Protein AF-A0A7J8JX39-F1 (afdb_monomer)

Sequence (179 aa):
MKLLGIHEQAAVGFLTLMEALRYCKVGSYLKSPKYPIWIVGSETHLTVFFAKDMALVAPEAPSEQARRVFQTYDPEDNGFIPDSLLEDVMKALDLVSDPEYINLMKNKLDPEGLGIILLGPFLQEFFPDQVMYVEGTAVVMGFEDPMLQTDDTPIKRCLQTKWPFIELLWTTDRSPSLN

Foldseek 3Di:
DDDDADDAQAQEAEAEVCVVVVVDDGAPSRQQHQFQWYFYYYPPDTDIDGDPDRVSRDDDDLLSVLVVLVVVQVVPPPQKHFLVCQLVSCVVSVHDRDPVVSVVVCCVQCVVPPRMGGSVSVCCVPPVPDQDDWDKDKDQDPPDDPPDPPDDAPVVVVVCVPRVRIDIGIPDPDDHDPD

InterPro domains:
  IPR011992 EF-hand domain pair [SSF47473] (54-126)
  IPR025257 Deubiquitinating enzyme MINDY-3/4, conserved domain [PF13898] (3-59)
  IPR025257 Deubiquitinating enzyme MINDY-3/4, conserved domain [SM01174] (1-110)
  IPR039785 Deubiquitinating enzyme MINDY-3/4 [PTHR12473] (1-178)

Radius of gyration: 20.26 Å; Cα contacts (8 Å, |Δi|>4): 230; chains: 1; bounding box: 55×32×50 Å

Secondary structure (DSSP, 8-state):
-PPP--SS--SSEEEEHHHHTTS----HHHHS-SSSEEEEE-SS-EEEEE-S-GGGSPPPPHHHHHHHHHHHH-TT-SSEEEGGGHHHHHHHTT----HHHHHHHHHHH-TT--SEEEHHHHHHHH-TTS-----EEEEE--SS--S------HHHHHHHTT-TTEEEEESSSSPPPP-

Structure (mmCIF, N/CA/C/O backbone):
data_AF-A0A7J8JX39-F1
#
_entry.id   AF-A0A7J8JX39-F1
#
loop_
_atom_site.group_PDB
_atom_site.id
_atom_site.type_symbol
_atom_site.label_atom_id
_atom_site.label_alt_id
_atom_site.label_comp_id
_atom_site.label_asym_id
_atom_site.label_entity_id
_atom_site.label_seq_id
_atom_site.pdbx_PDB_ins_code
_atom_site.Cartn_x
_atom_site.Cartn_y
_atom_site.Cartn_z
_atom_site.occupancy
_atom_site.B_iso_or_equiv
_atom_site.auth_seq_id
_atom_site.auth_comp_id
_atom_site.auth_asym_id
_atom_site.auth_atom_id
_atom_site.pdbx_PDB_model_num
ATOM 1 N N . MET A 1 1 ? -18.509 11.269 -12.913 1.00 44.09 1 MET A N 1
ATOM 2 C CA . MET A 1 1 ? -17.968 9.932 -13.240 1.00 44.09 1 MET A CA 1
ATOM 3 C C . MET A 1 1 ? -16.831 9.669 -12.263 1.00 44.09 1 MET A C 1
ATOM 5 O O . MET A 1 1 ? -15.874 10.428 -12.289 1.00 44.09 1 MET A O 1
ATOM 9 N N . LYS A 1 2 ? -16.976 8.717 -11.330 1.00 58.97 2 LYS A N 1
ATOM 10 C CA . LYS A 1 2 ? -15.875 8.309 -10.440 1.00 58.97 2 LYS A CA 1
ATOM 11 C C . LYS A 1 2 ? -15.129 7.179 -11.142 1.00 58.97 2 LYS A C 1
ATOM 13 O O . LYS A 1 2 ? -15.745 6.168 -11.464 1.00 58.97 2 LYS A O 1
ATOM 18 N N . LEU A 1 3 ? -13.852 7.385 -11.444 1.00 66.38 3 LEU A N 1
ATOM 19 C CA . LEU A 1 3 ? -12.991 6.316 -11.939 1.00 66.38 3 LEU A CA 1
ATOM 20 C C . LEU A 1 3 ? -12.666 5.419 -10.746 1.00 66.38 3 LEU A C 1
ATOM 22 O O . LEU A 1 3 ? -12.090 5.884 -9.766 1.00 66.38 3 LEU A O 1
ATOM 26 N N . LEU A 1 4 ? -13.104 4.165 -10.804 1.00 69.88 4 LEU A N 1
ATOM 27 C CA . LEU A 1 4 ? -12.760 3.158 -9.809 1.00 69.88 4 LEU A CA 1
ATOM 28 C C . LEU A 1 4 ? -11.540 2.384 -10.311 1.00 69.88 4 LEU A C 1
ATOM 30 O O . LEU A 1 4 ? -11.392 2.157 -11.513 1.00 69.88 4 LEU A O 1
ATOM 34 N N . GLY A 1 5 ? -10.651 2.021 -9.387 1.00 77.38 5 GLY A N 1
ATOM 35 C CA . GLY A 1 5 ? -9.521 1.148 -9.687 1.00 77.38 5 GLY A CA 1
ATOM 36 C C . GLY A 1 5 ? -9.970 -0.270 -10.053 1.00 77.38 5 GLY A C 1
ATOM 37 O O . GLY A 1 5 ? -11.153 -0.600 -10.042 1.00 77.38 5 GLY A O 1
ATOM 38 N N . ILE A 1 6 ? -9.001 -1.129 -10.355 1.00 86.19 6 ILE A N 1
ATOM 39 C CA . ILE A 1 6 ? -9.256 -2.547 -10.621 1.00 86.19 6 ILE A CA 1
ATOM 40 C C . ILE A 1 6 ? -9.751 -3.237 -9.337 1.00 86.19 6 ILE A C 1
ATOM 42 O O . ILE A 1 6 ? -9.262 -2.940 -8.249 1.00 86.19 6 ILE A O 1
ATOM 46 N N . HIS A 1 7 ? -10.719 -4.151 -9.466 1.00 86.25 7 HIS A N 1
ATOM 47 C CA . HIS A 1 7 ? -11.383 -4.814 -8.332 1.00 86.25 7 HIS A CA 1
ATOM 48 C C . HIS A 1 7 ? -10.841 -6.212 -8.002 1.00 86.25 7 HIS A C 1
ATOM 50 O O . HIS A 1 7 ? -11.178 -6.756 -6.955 1.00 86.25 7 HIS A O 1
ATOM 56 N N . GLU A 1 8 ? -10.018 -6.790 -8.875 1.00 88.69 8 GLU A N 1
ATOM 57 C CA . GLU A 1 8 ? -9.428 -8.115 -8.700 1.00 88.69 8 GLU A CA 1
ATOM 58 C C . GLU A 1 8 ? -8.003 -8.174 -9.256 1.00 88.69 8 GLU A C 1
ATOM 60 O O . GLU A 1 8 ? -7.625 -7.384 -10.121 1.00 88.69 8 GLU A O 1
ATOM 65 N N . GLN A 1 9 ? -7.215 -9.142 -8.793 1.00 90.88 9 GLN A N 1
ATOM 66 C CA . GLN A 1 9 ? -5.852 -9.349 -9.272 1.00 90.88 9 GLN A CA 1
ATOM 67 C C . GLN A 1 9 ? -5.831 -9.606 -10.789 1.00 90.88 9 GLN A C 1
ATOM 69 O O . GLN A 1 9 ? -6.401 -10.591 -11.279 1.00 90.88 9 GLN A O 1
ATOM 74 N N . ALA A 1 10 ? -5.164 -8.724 -11.536 1.00 92.50 10 ALA A N 1
ATOM 75 C CA . ALA A 1 10 ? -5.124 -8.791 -12.991 1.00 92.50 10 ALA A CA 1
ATOM 76 C C . ALA A 1 10 ? -4.258 -9.965 -13.471 1.00 92.50 10 ALA A C 1
ATOM 78 O O . ALA A 1 10 ? -3.311 -10.367 -12.801 1.00 92.50 10 ALA A O 1
ATOM 79 N N . ALA A 1 11 ? -4.542 -10.519 -14.653 1.00 94.12 11 ALA A N 1
ATOM 80 C CA . ALA A 1 11 ? -3.694 -11.566 -15.235 1.00 94.12 11 ALA A CA 1
ATOM 81 C C . ALA A 1 11 ? -2.312 -11.031 -15.652 1.00 94.12 11 ALA A C 1
ATOM 83 O O . ALA A 1 11 ? -1.306 -11.712 -15.474 1.00 94.12 11 ALA A O 1
ATOM 84 N N . VAL A 1 12 ? -2.284 -9.807 -16.183 1.00 95.19 12 VAL A N 1
ATOM 85 C CA . VAL A 1 12 ? -1.081 -9.074 -16.588 1.00 95.19 12 VAL A CA 1
ATOM 86 C C . VAL A 1 12 ? -1.036 -7.777 -15.794 1.00 95.19 12 VAL A C 1
ATOM 88 O O . VAL A 1 12 ? -2.050 -7.089 -15.669 1.00 95.19 12 VAL A O 1
ATOM 91 N N . GLY A 1 13 ? 0.132 -7.468 -15.244 1.00 95.00 13 GLY A N 1
ATOM 92 C CA . GLY A 1 13 ? 0.345 -6.290 -14.422 1.00 95.00 13 GLY A CA 1
ATOM 93 C C . GLY A 1 13 ? 0.610 -5.038 -15.244 1.00 95.00 13 GLY A C 1
ATOM 94 O O . GLY A 1 13 ? 0.851 -5.089 -16.453 1.00 95.00 13 GLY A O 1
ATOM 95 N N . PHE A 1 14 ? 0.615 -3.901 -14.565 1.00 95.44 14 PHE A N 1
ATOM 96 C CA . PHE A 1 14 ? 0.995 -2.624 -15.148 1.00 95.44 14 PHE A CA 1
ATOM 97 C C . PHE A 1 14 ? 1.894 -1.876 -14.176 1.00 95.44 14 PHE A C 1
ATOM 99 O O . PHE A 1 14 ? 1.573 -1.779 -12.998 1.00 95.44 14 PHE A O 1
ATOM 106 N N . LEU A 1 15 ? 3.009 -1.352 -14.670 1.00 94.25 15 LEU A N 1
ATOM 107 C CA . LEU A 1 15 ? 3.917 -0.475 -13.938 1.00 94.25 15 LEU A CA 1
ATOM 108 C C . LEU A 1 15 ? 4.155 0.757 -14.803 1.00 94.25 15 LEU A C 1
ATOM 110 O O . LEU A 1 15 ? 4.217 0.648 -16.026 1.00 94.25 15 LEU A O 1
ATOM 114 N N . THR A 1 16 ? 4.291 1.937 -14.209 1.00 94.50 16 THR A N 1
ATOM 115 C CA . THR A 1 16 ? 4.497 3.157 -14.997 1.00 94.50 16 THR A CA 1
ATOM 116 C C . THR A 1 16 ? 5.434 4.130 -14.311 1.00 94.50 16 THR A C 1
A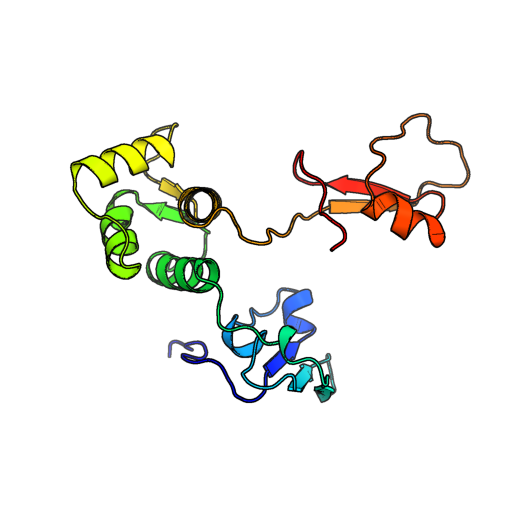TOM 118 O O . THR A 1 16 ? 5.369 4.331 -13.099 1.00 94.50 16 THR A O 1
ATOM 121 N N . LEU A 1 17 ? 6.268 4.793 -15.112 1.00 92.25 17 LEU A N 1
ATOM 122 C CA . LEU A 1 17 ? 7.084 5.916 -14.660 1.00 92.25 17 LEU A CA 1
ATOM 123 C C . LEU A 1 17 ? 6.221 7.035 -14.054 1.00 92.25 17 LEU A C 1
ATOM 125 O O . LEU A 1 17 ? 6.651 7.700 -13.119 1.00 92.25 17 LEU A O 1
ATOM 129 N N . MET A 1 18 ? 4.985 7.209 -14.530 1.00 92.12 18 MET A N 1
ATOM 130 C CA . MET A 1 18 ? 4.065 8.228 -14.013 1.00 92.12 18 MET A CA 1
ATOM 131 C C . MET A 1 18 ? 3.727 8.022 -12.535 1.00 92.12 18 MET A C 1
ATOM 133 O O . MET A 1 18 ? 3.455 8.991 -11.834 1.00 92.12 18 MET A O 1
ATOM 137 N N . GLU A 1 19 ? 3.759 6.783 -12.043 1.00 92.56 19 GLU A N 1
ATOM 138 C CA . GLU A 1 19 ? 3.595 6.512 -10.616 1.00 92.56 19 GLU A CA 1
ATOM 139 C C . GLU A 1 19 ? 4.827 6.929 -9.816 1.00 92.56 19 GLU A C 1
ATOM 141 O O . GLU A 1 19 ? 4.693 7.588 -8.787 1.00 92.56 19 GLU A O 1
ATOM 146 N N . ALA A 1 20 ? 6.027 6.623 -10.312 1.00 86.06 20 ALA A N 1
ATOM 147 C CA . ALA A 1 20 ? 7.269 7.064 -9.678 1.00 86.06 20 ALA A CA 1
ATOM 148 C C . ALA A 1 20 ? 7.382 8.600 -9.640 1.00 86.06 20 ALA A C 1
ATOM 150 O O . ALA A 1 20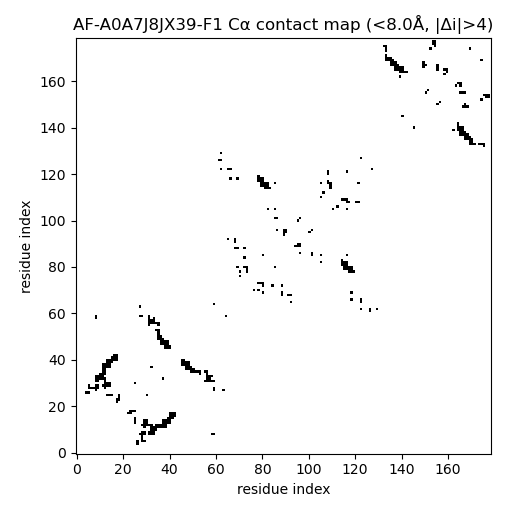 ? 7.899 9.166 -8.681 1.00 86.06 20 ALA A O 1
ATOM 151 N N . LEU A 1 21 ? 6.835 9.275 -10.654 1.00 88.81 21 LEU A N 1
ATOM 152 C CA . LEU A 1 21 ? 6.720 10.734 -10.725 1.00 88.81 21 LEU A CA 1
ATOM 153 C C . LEU A 1 21 ? 5.518 11.297 -9.943 1.00 88.81 21 LEU A C 1
ATOM 155 O O . LEU A 1 21 ? 5.281 12.502 -9.978 1.00 88.81 21 LEU A O 1
ATOM 159 N N . ARG A 1 22 ? 4.761 10.448 -9.234 1.00 87.19 22 ARG A N 1
ATOM 160 C CA . ARG A 1 22 ? 3.593 10.817 -8.415 1.00 87.19 22 ARG A CA 1
ATOM 161 C C . ARG A 1 22 ? 2.438 11.465 -9.202 1.00 87.19 22 ARG A C 1
ATOM 163 O O . ARG A 1 22 ? 1.580 12.113 -8.612 1.00 87.19 22 ARG A O 1
ATOM 170 N N . TYR A 1 23 ? 2.367 11.255 -10.520 1.00 88.81 23 TYR A N 1
ATOM 171 C CA . TYR A 1 23 ? 1.247 11.704 -11.364 1.00 88.81 23 TYR A CA 1
ATOM 172 C C . TYR A 1 23 ? 0.026 10.782 -11.292 1.00 88.81 23 TYR A C 1
ATOM 174 O O . TYR A 1 23 ? -1.091 11.208 -11.582 1.00 88.81 23 TYR A O 1
ATOM 182 N N . CYS A 1 24 ? 0.221 9.510 -10.943 1.00 87.81 24 CYS A N 1
ATOM 183 C CA . CYS A 1 24 ? -0.865 8.556 -10.739 1.00 87.81 24 CYS A CA 1
ATOM 184 C C . CYS A 1 24 ? -0.480 7.509 -9.691 1.00 87.81 24 CYS A C 1
ATOM 186 O O . CYS A 1 24 ? 0.688 7.378 -9.339 1.00 87.81 24 CYS A O 1
ATOM 188 N N . LYS A 1 25 ? -1.46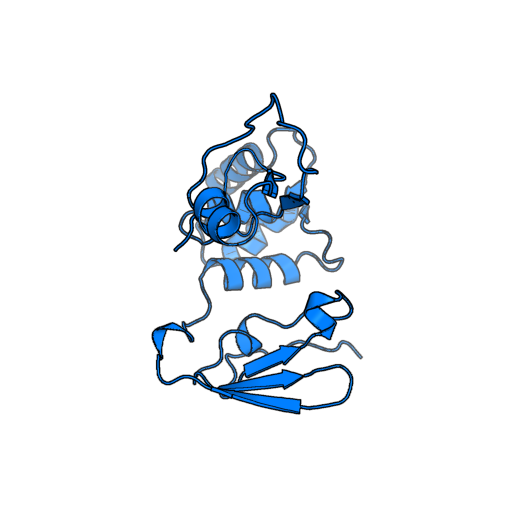1 6.744 -9.213 1.00 87.88 25 LYS A N 1
ATOM 189 C CA . LYS A 1 25 ? -1.253 5.616 -8.301 1.00 87.88 25 LYS A CA 1
ATOM 190 C C . LYS A 1 25 ? -1.671 4.333 -9.001 1.00 87.88 25 LYS A C 1
ATOM 192 O O . LYS A 1 25 ? -2.796 4.233 -9.491 1.00 87.88 25 LYS A O 1
ATOM 197 N N . VAL A 1 26 ? -0.783 3.349 -9.031 1.00 90.00 26 VAL A N 1
ATOM 198 C CA . VAL A 1 26 ? -1.083 2.006 -9.519 1.00 90.00 26 VAL A CA 1
ATOM 199 C C . VAL A 1 26 ? -1.433 1.130 -8.318 1.00 90.00 26 VAL A C 1
ATOM 201 O O . VAL A 1 26 ? -0.695 1.043 -7.336 1.00 90.00 26 VAL A O 1
ATOM 204 N N . GLY A 1 27 ? -2.596 0.484 -8.383 1.00 88.75 27 GLY A N 1
ATOM 205 C CA . GLY A 1 27 ? -3.073 -0.394 -7.315 1.00 88.75 27 GLY A CA 1
ATOM 206 C C . GLY A 1 27 ? -2.273 -1.696 -7.194 1.00 88.75 27 GLY A C 1
ATOM 207 O O . GLY A 1 27 ? -1.680 -2.172 -8.165 1.00 88.75 27 GLY A O 1
ATOM 208 N N . SER A 1 28 ? -2.328 -2.309 -6.009 1.00 88.00 28 SER A N 1
ATOM 209 C CA . SER A 1 28 ? -1.737 -3.620 -5.685 1.00 88.00 28 SER A CA 1
ATOM 210 C C . SER A 1 28 ? -2.088 -4.697 -6.720 1.00 88.00 28 SER A C 1
ATOM 212 O O . SER A 1 28 ? -1.205 -5.414 -7.179 1.00 88.00 28 SER A O 1
ATOM 214 N N . TYR A 1 29 ? -3.342 -4.747 -7.180 1.00 90.44 29 TYR A N 1
ATOM 215 C CA . TYR A 1 29 ? -3.817 -5.712 -8.183 1.00 90.44 29 TYR A CA 1
ATOM 216 C C . TYR A 1 29 ? -3.185 -5.599 -9.574 1.00 90.44 29 TYR A C 1
ATOM 218 O O . TYR A 1 29 ? -3.267 -6.550 -10.351 1.00 90.44 29 TYR A O 1
ATOM 226 N N . LEU A 1 30 ? -2.570 -4.459 -9.896 1.00 92.00 30 LEU A N 1
ATOM 227 C CA . LEU A 1 30 ? -1.790 -4.271 -11.122 1.00 92.00 30 LEU A CA 1
ATOM 228 C C . LEU A 1 30 ? -0.287 -4.438 -10.877 1.00 92.00 30 LEU A C 1
ATOM 230 O O . LEU A 1 30 ? 0.433 -4.842 -11.788 1.00 92.00 30 LEU A O 1
ATOM 234 N N . LYS A 1 31 ? 0.187 -4.151 -9.660 1.00 90.88 31 LYS A N 1
ATOM 235 C CA . LYS A 1 31 ? 1.593 -4.333 -9.271 1.00 90.88 31 LYS A CA 1
ATOM 236 C C . LYS A 1 31 ? 1.952 -5.796 -9.040 1.00 90.88 31 LYS A C 1
ATOM 238 O O . LYS A 1 31 ? 3.034 -6.212 -9.439 1.00 90.88 31 LYS A O 1
ATOM 243 N N . SER A 1 32 ? 1.036 -6.568 -8.462 1.00 89.81 32 SER A N 1
ATOM 244 C CA . SER A 1 32 ? 1.168 -8.009 -8.242 1.00 89.81 32 SER A CA 1
ATOM 245 C C . SER A 1 32 ? 0.105 -8.760 -9.057 1.00 89.81 32 SER A C 1
ATOM 247 O O . SER A 1 32 ? -0.940 -9.111 -8.514 1.00 89.81 32 SER A O 1
ATOM 249 N N . PRO A 1 33 ? 0.289 -8.941 -10.378 1.00 93.38 33 PRO A N 1
ATOM 250 C CA . PRO A 1 33 ? -0.631 -9.709 -11.228 1.00 93.38 33 PRO A CA 1
ATOM 251 C C . PRO A 1 33 ? -0.619 -11.213 -10.911 1.00 93.38 33 PRO A C 1
ATOM 253 O O . PRO A 1 33 ? 0.191 -11.664 -10.123 1.00 93.38 33 PRO A O 1
ATOM 256 N N . LYS A 1 34 ? -1.489 -12.017 -11.536 1.00 92.75 34 LYS A N 1
ATOM 257 C CA . LYS A 1 34 ? -1.536 -13.488 -11.371 1.00 92.75 34 LYS A CA 1
ATOM 258 C C . LYS A 1 34 ? -0.360 -14.208 -12.036 1.00 92.75 34 LYS A C 1
ATOM 260 O O . LYS A 1 34 ? 0.016 -15.298 -11.614 1.00 92.75 34 LYS A O 1
ATOM 265 N N . TYR A 1 35 ? 0.190 -13.621 -13.097 1.00 93.88 35 TYR A N 1
ATOM 266 C CA . TYR A 1 35 ? 1.358 -14.133 -13.808 1.00 93.88 35 TYR A CA 1
ATOM 267 C C . TYR A 1 35 ? 2.452 -13.071 -13.794 1.00 93.88 35 TYR A C 1
ATOM 269 O O . TYR A 1 35 ? 2.111 -11.898 -13.931 1.00 93.88 35 TYR A O 1
ATOM 277 N N . PRO A 1 36 ? 3.740 -13.445 -13.677 1.00 94.50 36 PRO A N 1
ATOM 278 C CA . PRO A 1 36 ? 4.869 -12.518 -13.611 1.00 94.50 36 PRO A CA 1
ATOM 279 C C . PRO A 1 36 ? 5.155 -11.891 -14.983 1.00 94.50 36 PRO A C 1
ATOM 281 O O . PRO A 1 36 ? 6.202 -12.102 -15.593 1.00 94.50 36 PRO A O 1
ATOM 284 N N . ILE A 1 37 ? 4.172 -11.153 -15.488 1.00 96.00 37 ILE A N 1
ATOM 285 C CA . ILE A 1 37 ? 4.129 -10.459 -16.764 1.00 96.00 37 ILE A CA 1
ATOM 286 C C . ILE A 1 37 ? 3.531 -9.085 -16.477 1.00 96.00 37 ILE A C 1
ATOM 288 O O . ILE A 1 37 ? 2.407 -8.977 -15.986 1.00 96.00 37 ILE A O 1
ATOM 292 N N . TRP A 1 38 ? 4.265 -8.037 -16.821 1.00 96.94 38 TRP A N 1
ATOM 293 C CA . TRP A 1 38 ? 3.878 -6.647 -16.642 1.00 96.94 38 TRP A CA 1
ATOM 294 C C . TRP A 1 38 ? 4.027 -5.890 -17.952 1.00 96.94 38 TRP A C 1
ATOM 296 O O . TRP A 1 38 ? 4.975 -6.098 -18.712 1.00 96.94 38 TRP A O 1
ATOM 306 N N . ILE A 1 39 ? 3.119 -4.954 -18.186 1.00 97.44 39 ILE A N 1
ATOM 307 C CA . ILE A 1 39 ? 3.335 -3.871 -19.136 1.00 97.44 39 ILE A CA 1
ATOM 308 C C . ILE A 1 39 ? 3.966 -2.709 -18.3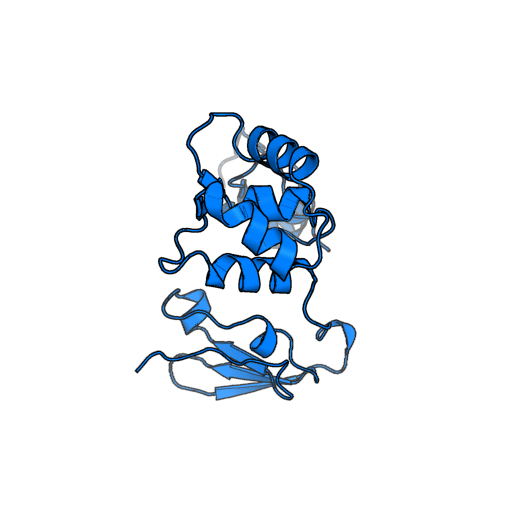73 1.00 97.44 39 ILE A C 1
ATOM 310 O O . ILE A 1 39 ? 3.394 -2.205 -17.411 1.00 97.44 39 ILE A O 1
ATOM 314 N N . VAL A 1 40 ? 5.151 -2.289 -18.797 1.00 96.44 40 VAL A N 1
ATOM 315 C CA . VAL A 1 40 ? 5.880 -1.157 -18.229 1.00 96.44 40 VAL A CA 1
ATOM 316 C C . VAL A 1 40 ? 5.713 0.044 -19.152 1.00 96.44 40 VAL A C 1
ATOM 318 O O . VAL A 1 40 ? 6.162 0.014 -20.298 1.00 96.44 40 VAL A O 1
ATOM 321 N N . GLY A 1 41 ? 5.052 1.090 -18.662 1.00 94.44 41 GLY A N 1
ATOM 322 C CA . GLY A 1 41 ? 4.878 2.358 -19.363 1.00 94.44 41 GLY A CA 1
ATOM 323 C C . GLY A 1 41 ? 5.983 3.359 -19.038 1.00 94.44 41 GLY A C 1
ATOM 324 O O . GLY A 1 41 ? 6.174 3.732 -17.879 1.00 94.44 41 GLY A O 1
ATOM 325 N N . SER A 1 42 ? 6.691 3.817 -20.068 1.00 91.50 42 SER A N 1
ATOM 326 C CA . SER A 1 42 ? 7.525 5.022 -20.015 1.00 91.50 42 SER A CA 1
ATOM 327 C C . SER A 1 42 ? 6.728 6.241 -20.496 1.00 91.50 42 SER A C 1
ATOM 329 O O . SER A 1 42 ? 5.523 6.150 -20.726 1.00 91.50 42 SER A O 1
ATOM 331 N N . GLU A 1 43 ? 7.380 7.394 -20.665 1.00 89.50 43 GLU A N 1
ATOM 332 C CA . GLU A 1 43 ? 6.723 8.607 -21.180 1.00 89.50 43 GLU A CA 1
ATOM 333 C C . GLU A 1 43 ? 6.095 8.410 -22.568 1.00 89.50 43 GLU A C 1
ATOM 335 O O . GLU A 1 43 ? 5.090 9.039 -22.886 1.00 89.50 43 GLU A O 1
ATOM 340 N N . THR A 1 44 ? 6.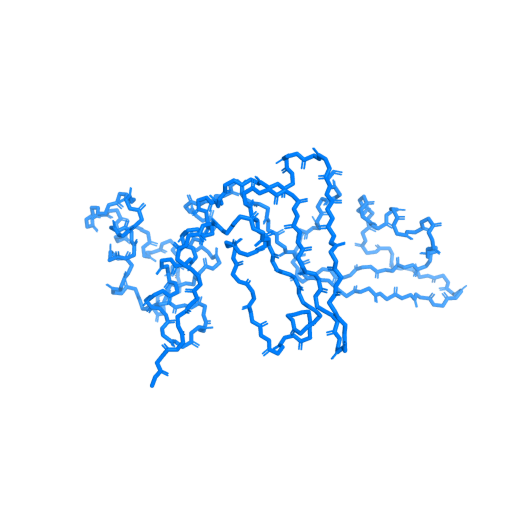686 7.551 -23.405 1.00 91.00 44 THR A N 1
ATOM 341 C CA . THR A 1 44 ? 6.312 7.427 -24.826 1.00 91.00 44 THR A CA 1
ATOM 342 C C . THR A 1 44 ? 6.169 5.990 -25.327 1.00 91.00 44 THR A C 1
ATOM 344 O O . THR A 1 44 ? 5.701 5.793 -26.445 1.00 91.00 44 THR A O 1
ATOM 347 N N . HIS A 1 45 ? 6.559 4.980 -24.542 1.00 93.94 45 HIS A N 1
ATOM 348 C CA . HIS A 1 45 ? 6.589 3.583 -24.983 1.00 93.94 45 HIS A CA 1
ATOM 349 C C . HIS A 1 45 ? 6.000 2.633 -23.936 1.00 93.94 45 HIS A C 1
ATOM 351 O O . HIS A 1 45 ? 6.077 2.880 -22.732 1.00 93.94 45 HIS A O 1
ATOM 357 N N . LEU A 1 46 ? 5.456 1.510 -24.412 1.00 95.56 46 LEU A N 1
ATOM 358 C CA . LEU A 1 46 ? 5.050 0.374 -23.587 1.00 95.56 46 LEU A CA 1
ATOM 359 C C . LEU A 1 46 ? 5.992 -0.803 -23.854 1.00 95.56 46 LEU A C 1
ATOM 361 O O . LEU A 1 46 ? 6.202 -1.177 -25.008 1.00 95.56 46 LEU A O 1
ATOM 365 N N . THR A 1 47 ? 6.516 -1.407 -22.791 1.00 95.81 47 THR A N 1
ATOM 366 C CA . THR A 1 47 ? 7.430 -2.556 -22.858 1.00 95.81 47 THR A CA 1
ATOM 367 C C . THR A 1 47 ? 6.864 -3.719 -22.056 1.00 95.81 47 THR A C 1
ATOM 369 O O . THR A 1 47 ? 6.374 -3.525 -20.949 1.00 95.81 47 THR A O 1
ATOM 372 N N . VAL A 1 48 ? 6.954 -4.943 -22.579 1.00 96.69 48 VAL A N 1
ATOM 373 C CA . VAL A 1 48 ? 6.597 -6.148 -21.816 1.00 96.69 48 VAL A CA 1
ATOM 374 C C . VAL A 1 48 ? 7.791 -6.568 -20.961 1.00 96.69 48 VAL A C 1
ATOM 376 O O . VAL A 1 48 ? 8.861 -6.860 -21.491 1.00 96.69 48 VAL A O 1
ATOM 379 N N . PHE A 1 49 ? 7.600 -6.624 -19.647 1.00 94.31 49 PHE A N 1
ATOM 380 C CA . PHE A 1 49 ? 8.551 -7.177 -18.689 1.00 94.31 49 PHE A CA 1
ATOM 381 C C . PHE A 1 49 ? 7.991 -8.484 -18.131 1.00 94.31 49 PHE A C 1
ATOM 383 O O . PHE A 1 49 ? 6.825 -8.539 -17.755 1.00 94.31 49 PHE A O 1
ATOM 390 N N . PHE A 1 50 ? 8.790 -9.546 -18.082 1.00 95.56 50 PHE A N 1
ATOM 391 C CA . PHE A 1 50 ? 8.343 -10.822 -17.531 1.00 95.56 50 PHE A CA 1
ATOM 392 C C . PHE A 1 50 ? 9.473 -11.547 -16.808 1.00 95.56 50 PHE A C 1
ATOM 394 O O . PHE A 1 50 ? 10.651 -11.369 -17.120 1.00 95.56 50 PHE A O 1
ATOM 401 N N . ALA A 1 51 ? 9.095 -12.402 -15.867 1.00 91.88 51 ALA A N 1
ATOM 402 C CA . ALA A 1 51 ? 10.000 -13.281 -15.146 1.00 91.88 51 ALA A CA 1
ATOM 403 C C . ALA A 1 51 ? 9.452 -14.713 -15.140 1.00 91.88 51 ALA A C 1
ATOM 405 O O . ALA A 1 51 ? 8.304 -14.960 -15.496 1.00 91.88 51 ALA A O 1
ATOM 406 N N . LYS A 1 52 ? 10.290 -15.682 -14.764 1.00 89.06 52 LYS A N 1
ATOM 407 C CA . LYS A 1 52 ? 9.860 -17.081 -14.575 1.00 89.06 52 LYS A CA 1
ATOM 408 C C . LYS A 1 52 ? 9.494 -17.398 -13.129 1.00 89.06 52 LYS A C 1
ATOM 410 O O . LYS A 1 52 ? 8.879 -18.428 -12.874 1.00 89.06 52 LYS A O 1
ATOM 415 N N . ASP A 1 53 ? 9.919 -16.548 -12.203 1.00 89.69 53 ASP A N 1
ATOM 416 C CA . ASP A 1 53 ? 9.700 -16.747 -10.782 1.00 89.69 53 ASP A CA 1
ATOM 417 C C . ASP A 1 53 ? 8.292 -16.288 -10.393 1.00 89.69 53 ASP A C 1
ATOM 419 O O . ASP A 1 53 ? 7.955 -15.107 -10.496 1.00 89.69 53 ASP A O 1
ATOM 423 N N . MET A 1 54 ? 7.470 -17.242 -9.957 1.00 86.88 54 MET A N 1
ATOM 424 C CA . MET A 1 54 ? 6.110 -16.985 -9.483 1.00 86.88 54 MET A CA 1
ATOM 425 C C . MET A 1 54 ? 6.095 -16.354 -8.085 1.00 86.88 54 MET A C 1
ATOM 427 O O . MET A 1 54 ? 5.083 -15.778 -7.704 1.00 86.88 54 MET A O 1
ATOM 431 N N . ALA A 1 55 ? 7.195 -16.405 -7.325 1.00 84.38 55 ALA A N 1
ATOM 432 C CA . ALA A 1 55 ? 7.273 -15.749 -6.020 1.00 84.38 55 ALA A CA 1
ATOM 433 C C . ALA A 1 55 ? 7.196 -14.214 -6.125 1.00 84.38 55 ALA A C 1
ATOM 435 O O . ALA A 1 55 ? 6.829 -13.549 -5.161 1.00 84.38 55 ALA A O 1
ATOM 436 N N . LEU A 1 56 ? 7.476 -13.653 -7.308 1.00 80.25 56 LEU A N 1
ATOM 437 C CA . LEU A 1 56 ? 7.338 -12.220 -7.599 1.00 80.25 56 LEU A CA 1
ATOM 438 C C . LEU A 1 56 ? 5.877 -11.759 -7.706 1.00 80.25 56 LEU A C 1
ATOM 440 O O . LEU A 1 56 ? 5.615 -10.558 -7.729 1.00 80.25 56 LEU A O 1
ATOM 444 N N . VAL A 1 57 ? 4.938 -12.702 -7.809 1.00 84.12 57 VAL A N 1
ATOM 445 C CA . VAL A 1 57 ? 3.506 -12.454 -7.973 1.00 84.12 57 VAL A CA 1
ATOM 446 C C . VAL A 1 57 ? 2.715 -13.152 -6.875 1.00 84.12 57 VAL A C 1
ATOM 448 O O . VAL A 1 57 ? 2.025 -14.150 -7.084 1.00 84.12 57 VAL A O 1
ATOM 451 N N . ALA A 1 58 ? 2.844 -12.629 -5.660 1.00 77.38 58 ALA A N 1
ATOM 452 C CA . ALA A 1 58 ? 2.071 -13.106 -4.525 1.00 77.38 58 ALA A CA 1
ATOM 453 C C . ALA A 1 58 ? 0.621 -12.580 -4.581 1.00 77.38 58 ALA A C 1
ATOM 455 O O . ALA A 1 58 ? 0.373 -11.491 -5.118 1.00 77.38 58 ALA A O 1
ATOM 456 N N . PRO A 1 59 ? -0.350 -13.313 -4.006 1.00 77.44 59 PRO A N 1
ATOM 457 C CA . PRO A 1 59 ? -1.660 -12.755 -3.689 1.00 77.44 59 PRO A CA 1
ATOM 458 C C . PRO A 1 59 ? -1.521 -11.455 -2.890 1.00 77.44 59 PRO A C 1
ATOM 460 O O . PRO A 1 59 ? -0.515 -11.237 -2.213 1.00 77.44 59 PRO A O 1
ATOM 463 N N . GLU A 1 60 ? -2.538 -10.597 -2.965 1.00 80.69 60 GLU A N 1
ATOM 464 C CA . GLU A 1 60 ? -2.563 -9.355 -2.192 1.00 80.69 60 GLU A CA 1
ATOM 465 C C . GLU A 1 60 ? -2.313 -9.643 -0.703 1.00 80.69 60 GLU A C 1
ATOM 467 O O . GLU A 1 60 ? -2.959 -10.504 -0.105 1.00 80.69 60 GLU A O 1
ATOM 472 N N . ALA A 1 61 ? -1.346 -8.937 -0.116 1.00 82.88 61 ALA A N 1
ATOM 473 C CA . ALA A 1 61 ? -1.027 -9.101 1.291 1.00 82.88 61 ALA A CA 1
ATOM 474 C C . ALA A 1 61 ? -2.195 -8.589 2.161 1.00 82.88 61 ALA A C 1
ATOM 476 O O . ALA A 1 61 ? -2.831 -7.598 1.793 1.00 82.88 61 ALA A O 1
ATOM 477 N N . PRO A 1 62 ? -2.454 -9.175 3.345 1.00 86.38 62 PRO A N 1
ATOM 478 C CA . PRO A 1 62 ? -3.548 -8.730 4.213 1.00 86.38 62 PRO A CA 1
ATOM 479 C C . PRO A 1 62 ? -3.535 -7.227 4.543 1.00 86.38 62 PRO A C 1
ATOM 481 O O . PRO A 1 62 ? -4.593 -6.605 4.573 1.00 86.38 62 PRO A O 1
ATOM 484 N N . SER A 1 63 ? -2.360 -6.602 4.703 1.00 86.19 63 SER A N 1
ATOM 485 C CA . SER A 1 63 ? -2.265 -5.152 4.925 1.00 86.19 63 SER A CA 1
ATOM 486 C C . SER A 1 63 ? -2.651 -4.318 3.701 1.00 86.19 63 SER A C 1
ATOM 488 O O . SER A 1 63 ? -3.154 -3.212 3.858 1.00 86.19 63 SER A O 1
ATOM 490 N N . GLU A 1 64 ? -2.448 -4.823 2.481 1.00 86.88 64 GLU A N 1
ATOM 491 C CA . GLU A 1 64 ? -2.821 -4.117 1.253 1.00 86.88 64 GLU A CA 1
ATOM 492 C C . GLU A 1 64 ? -4.345 -4.099 1.114 1.00 86.88 64 GLU A C 1
ATOM 494 O O . GLU A 1 64 ? -4.932 -3.055 0.814 1.00 86.88 64 GLU A O 1
ATOM 499 N N . GLN A 1 65 ? -4.992 -5.223 1.446 1.00 88.06 65 GLN A N 1
ATOM 500 C CA . GLN A 1 65 ? -6.441 -5.284 1.612 1.00 88.06 65 GLN A CA 1
ATOM 501 C C . GLN A 1 65 ? -6.900 -4.333 2.726 1.00 88.06 65 GLN A C 1
ATOM 503 O O . GLN A 1 65 ? -7.826 -3.553 2.505 1.00 88.06 65 GLN A O 1
ATOM 508 N N . ALA A 1 66 ? -6.230 -4.339 3.883 1.00 90.25 66 ALA A N 1
ATOM 509 C CA . ALA A 1 66 ? -6.525 -3.436 4.993 1.00 90.25 66 ALA A CA 1
ATOM 510 C C . ALA A 1 66 ? -6.425 -1.964 4.600 1.00 90.25 66 ALA A C 1
ATOM 512 O O . ALA A 1 66 ? -7.351 -1.197 4.851 1.00 90.25 66 ALA A O 1
ATOM 513 N N . ARG A 1 67 ? -5.362 -1.583 3.8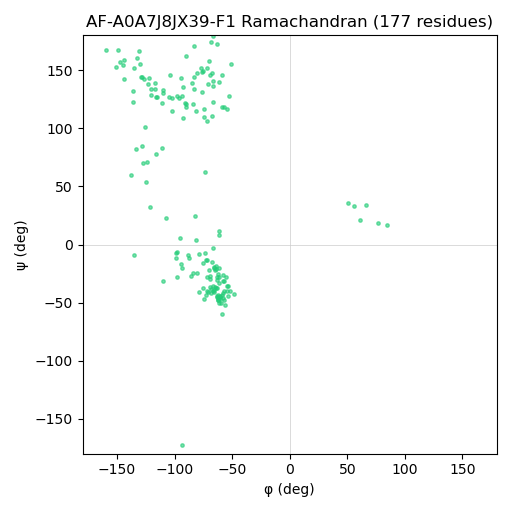89 1.00 89.94 67 ARG A N 1
ATOM 514 C CA . ARG A 1 67 ? -5.176 -0.241 3.347 1.00 89.94 67 ARG A CA 1
ATOM 515 C C . ARG A 1 67 ? -6.292 0.122 2.386 1.00 89.94 67 ARG A C 1
ATOM 517 O O . ARG A 1 67 ? -6.811 1.229 2.458 1.00 89.94 67 ARG A O 1
ATOM 524 N N . ARG A 1 68 ? -6.666 -0.786 1.484 1.00 87.94 68 ARG A N 1
ATOM 525 C CA . ARG A 1 68 ? -7.736 -0.542 0.514 1.00 87.94 68 ARG A CA 1
ATOM 526 C C . ARG A 1 68 ? -9.071 -0.317 1.209 1.00 87.94 68 ARG A C 1
ATOM 528 O O . ARG A 1 68 ? -9.759 0.634 0.859 1.00 87.94 68 ARG A O 1
ATOM 535 N N . VAL A 1 69 ? -9.420 -1.158 2.183 1.00 91.25 69 VAL A N 1
ATOM 536 C CA . VAL A 1 69 ? -10.640 -0.985 2.981 1.00 91.25 69 VAL A CA 1
ATOM 537 C C . VAL A 1 69 ? -10.577 0.335 3.733 1.00 91.25 69 VAL A C 1
ATOM 539 O O . VAL A 1 69 ? -11.484 1.137 3.569 1.00 91.25 69 VAL A O 1
ATOM 542 N N . PHE A 1 70 ? -9.491 0.627 4.446 1.00 92.75 70 PHE A N 1
ATOM 543 C CA . PHE A 1 70 ? -9.302 1.896 5.149 1.00 92.75 70 PHE A CA 1
ATOM 544 C C . PHE A 1 70 ? -9.489 3.107 4.217 1.00 92.75 70 PHE A C 1
ATOM 546 O O . PHE A 1 70 ? -10.231 4.028 4.539 1.00 92.75 70 PHE A O 1
ATOM 553 N N . GLN A 1 71 ? -8.920 3.062 3.008 1.00 89.25 71 GLN A N 1
ATOM 554 C CA . GLN A 1 71 ? -9.074 4.106 1.987 1.00 89.25 71 GLN A CA 1
ATOM 555 C C . GLN A 1 71 ? -10.510 4.274 1.476 1.00 89.25 71 GLN A C 1
ATOM 557 O O . GLN A 1 71 ? -10.850 5.333 0.963 1.00 89.25 71 GLN A O 1
ATOM 562 N N . THR A 1 72 ? -11.388 3.276 1.622 1.00 89.94 72 THR A N 1
ATOM 563 C CA . THR A 1 72 ? -12.815 3.481 1.317 1.00 89.94 72 THR A CA 1
ATOM 564 C C . THR A 1 72 ? -13.515 4.393 2.329 1.00 89.94 72 THR A C 1
ATOM 566 O O . THR A 1 72 ? -14.523 5.008 1.980 1.00 89.94 72 THR A O 1
ATOM 569 N N . TYR A 1 73 ? -12.955 4.520 3.536 1.00 90.44 73 TYR A N 1
ATOM 570 C CA . TYR A 1 73 ? -13.431 5.390 4.617 1.00 90.44 73 TYR A CA 1
ATOM 571 C C . TYR A 1 73 ? -12.657 6.718 4.708 1.00 90.44 73 TYR A C 1
ATOM 573 O O . TYR A 1 73 ? -13.074 7.607 5.446 1.00 90.44 73 TYR A O 1
ATOM 581 N N . ASP A 1 74 ? -11.582 6.874 3.930 1.00 90.62 74 ASP A N 1
ATOM 582 C CA . ASP A 1 74 ? -10.805 8.108 3.770 1.00 90.62 74 ASP A CA 1
ATOM 583 C C . ASP A 1 74 ? -11.019 8.679 2.352 1.00 90.62 74 ASP A C 1
ATOM 585 O O . ASP A 1 74 ? -10.229 8.420 1.438 1.00 90.62 74 ASP A O 1
ATOM 589 N N . PRO A 1 75 ? -12.114 9.428 2.116 1.00 80.12 75 PRO A N 1
ATOM 590 C CA . PRO A 1 75 ? -12.445 9.940 0.788 1.00 80.12 75 PRO A CA 1
ATOM 591 C C . PRO A 1 75 ? -11.456 10.993 0.270 1.00 80.12 75 PRO A C 1
ATOM 593 O O . PRO A 1 75 ? -11.497 11.309 -0.921 1.00 80.12 75 PRO A O 1
ATOM 596 N N . GLU A 1 76 ? -10.612 11.546 1.143 1.00 83.25 76 GLU A N 1
ATOM 597 C CA . GLU A 1 76 ? -9.624 12.572 0.809 1.00 83.25 76 GLU A CA 1
ATOM 598 C C . GLU A 1 76 ? -8.215 11.984 0.576 1.00 83.25 76 GLU A C 1
ATOM 600 O O . GLU A 1 76 ? -7.343 12.705 0.103 1.00 83.25 76 GLU A O 1
ATOM 605 N N . ASP A 1 77 ? -8.009 10.678 0.824 1.00 82.88 77 ASP A N 1
ATOM 606 C CA . ASP A 1 77 ? -6.704 9.975 0.786 1.00 82.88 77 ASP A CA 1
ATOM 607 C C . ASP A 1 77 ? -5.632 10.703 1.623 1.00 82.88 77 ASP A C 1
ATOM 609 O O . ASP A 1 77 ? -4.453 10.742 1.265 1.00 82.88 77 ASP A O 1
ATOM 613 N N . ASN A 1 78 ? -6.048 11.289 2.752 1.00 86.06 78 ASN A N 1
ATOM 614 C CA . ASN A 1 78 ? -5.172 12.013 3.673 1.00 86.06 78 ASN A CA 1
ATOM 615 C C . ASN A 1 78 ? -4.366 11.075 4.592 1.00 86.06 78 ASN A C 1
ATOM 617 O O . ASN A 1 78 ? -3.484 11.524 5.327 1.00 86.06 78 ASN A O 1
ATOM 621 N N . GLY A 1 79 ? -4.666 9.774 4.581 1.00 88.69 79 GLY A N 1
ATOM 622 C CA . GLY A 1 79 ? -3.999 8.760 5.391 1.00 88.69 79 GLY A CA 1
ATOM 623 C C . GLY A 1 79 ? -4.551 8.632 6.812 1.00 88.69 79 GLY A C 1
ATOM 624 O O . GLY A 1 79 ? -3.885 8.033 7.662 1.00 88.69 79 GLY A O 1
ATOM 625 N N . PHE A 1 80 ? -5.744 9.167 7.083 1.00 93.12 80 PHE A N 1
ATOM 626 C CA . PHE A 1 80 ? -6.396 9.072 8.389 1.00 93.12 80 PHE A CA 1
ATOM 627 C C . PHE A 1 80 ? -7.921 9.010 8.281 1.00 93.12 80 PHE A C 1
ATOM 629 O O . PHE A 1 80 ? -8.509 9.475 7.309 1.00 93.12 80 PHE A O 1
ATOM 636 N N . ILE A 1 81 ? -8.561 8.456 9.310 1.00 94.56 81 ILE A N 1
ATOM 637 C CA . ILE A 1 81 ? -10.021 8.440 9.471 1.00 94.56 81 ILE A CA 1
ATOM 638 C C . ILE A 1 81 ? -10.405 8.927 10.873 1.00 94.56 81 ILE A C 1
ATOM 640 O O . ILE A 1 81 ? -9.609 8.784 11.800 1.00 94.56 81 ILE A O 1
ATOM 644 N N . PRO A 1 82 ? -11.617 9.465 11.072 1.00 93.62 82 PRO A N 1
ATOM 645 C CA . PRO A 1 82 ? -12.158 9.697 12.406 1.00 93.62 82 PRO A CA 1
ATOM 646 C C . PRO A 1 82 ? -12.251 8.401 13.224 1.00 93.62 82 PRO A C 1
ATOM 648 O O . PRO A 1 82 ? -12.575 7.339 12.687 1.00 93.62 82 PRO A O 1
ATOM 651 N N . ASP A 1 83 ? -12.049 8.494 14.537 1.00 93.19 83 ASP A N 1
ATOM 652 C CA . ASP A 1 83 ? -12.163 7.358 15.464 1.00 93.19 83 ASP A CA 1
ATOM 653 C C . ASP A 1 83 ? -13.554 6.690 15.441 1.00 93.19 83 ASP A C 1
ATOM 655 O O . ASP A 1 83 ? -13.698 5.503 15.742 1.00 93.19 83 ASP A O 1
ATOM 659 N N . SER A 1 84 ? -14.592 7.439 15.067 1.00 92.06 84 SER A N 1
ATOM 660 C CA . SER A 1 84 ? -15.962 6.957 14.909 1.00 92.06 84 SER A CA 1
ATOM 661 C C . SER A 1 84 ? -16.100 5.900 13.815 1.00 92.06 84 SER A C 1
ATOM 663 O O . SER A 1 84 ? -16.959 5.033 13.936 1.00 92.06 84 SER A O 1
ATOM 665 N N . LEU A 1 85 ? -15.231 5.920 12.798 1.00 94.12 85 LEU A N 1
ATOM 666 C CA . LEU A 1 85 ? -15.239 4.954 11.696 1.00 94.12 85 LEU A CA 1
ATOM 667 C C . LEU A 1 85 ? -14.402 3.702 11.983 1.00 94.12 85 LEU A C 1
ATOM 669 O O . LEU A 1 85 ? -14.484 2.737 11.227 1.00 94.12 85 LEU A O 1
ATOM 673 N N . LEU A 1 86 ? -13.615 3.680 13.067 1.00 93.50 86 LEU A N 1
ATOM 674 C CA . LEU A 1 86 ? -12.726 2.555 13.377 1.00 93.50 86 LEU A CA 1
ATOM 675 C C . LEU A 1 86 ? -13.488 1.227 13.496 1.00 93.50 86 LEU A C 1
ATOM 677 O O . LEU A 1 86 ? -13.023 0.205 12.997 1.00 93.50 86 LEU A O 1
ATOM 681 N N . GLU A 1 87 ? -14.670 1.244 14.116 1.00 93.75 87 GLU A N 1
ATOM 682 C CA . GLU A 1 87 ? -15.511 0.051 14.265 1.00 93.75 87 GLU A CA 1
ATOM 683 C C . GLU A 1 87 ? -15.951 -0.507 12.904 1.00 93.75 87 GLU A C 1
ATOM 685 O O . GLU A 1 87 ? -15.871 -1.715 12.676 1.00 93.75 87 GLU A O 1
ATOM 690 N N . ASP A 1 88 ? -16.363 0.365 11.982 1.00 93.88 88 ASP A N 1
ATOM 691 C CA . ASP A 1 88 ? -16.790 -0.031 10.641 1.00 93.88 88 ASP A CA 1
ATOM 692 C C . ASP A 1 88 ? -15.623 -0.596 9.822 1.00 93.88 88 ASP A C 1
ATOM 694 O O . ASP A 1 88 ? -15.785 -1.612 9.144 1.00 93.88 88 ASP A O 1
ATOM 698 N N . VAL A 1 89 ? -14.432 0.006 9.932 1.00 94.19 89 VAL A N 1
ATOM 699 C CA . VAL A 1 89 ? -13.213 -0.499 9.278 1.00 94.19 89 VAL A CA 1
ATOM 700 C C . VAL A 1 89 ? -12.827 -1.874 9.814 1.00 94.19 89 VAL A C 1
ATOM 702 O O . VAL A 1 89 ? -12.529 -2.776 9.031 1.00 94.19 89 VAL A O 1
ATOM 705 N N . MET A 1 90 ? -12.857 -2.064 11.135 1.00 93.81 90 MET A N 1
ATOM 706 C CA . MET A 1 90 ? -12.507 -3.343 11.757 1.00 93.81 90 MET A CA 1
ATOM 707 C C . MET A 1 90 ? -13.505 -4.444 11.382 1.00 93.81 90 MET A C 1
ATOM 709 O O . MET A 1 90 ? -13.078 -5.544 11.038 1.00 93.81 90 MET A O 1
ATOM 713 N N . LYS A 1 91 ? -14.809 -4.137 11.318 1.00 93.25 91 LYS A N 1
ATOM 714 C CA . LYS A 1 91 ? -15.833 -5.068 10.808 1.00 93.25 91 LYS A CA 1
ATOM 715 C C . LYS A 1 91 ? -15.622 -5.422 9.340 1.00 93.25 91 LYS A C 1
ATOM 717 O O . LYS A 1 91 ? -15.728 -6.586 8.968 1.00 93.25 91 LYS A O 1
ATOM 722 N N . ALA A 1 92 ? -15.318 -4.436 8.498 1.00 92.62 92 ALA A N 1
ATOM 723 C CA . ALA A 1 92 ? -15.069 -4.661 7.075 1.00 92.62 92 ALA A CA 1
ATOM 724 C C . ALA A 1 92 ? -13.810 -5.510 6.815 1.00 92.62 92 ALA A C 1
ATOM 726 O O . ALA A 1 92 ? -13.694 -6.131 5.757 1.00 92.62 92 ALA A O 1
ATOM 727 N N . LEU A 1 93 ? -12.883 -5.545 7.777 1.00 91.56 93 LEU A N 1
ATOM 728 C CA . LEU A 1 93 ? -11.667 -6.356 7.749 1.00 91.56 93 LEU A CA 1
ATOM 729 C C . LEU A 1 93 ? -11.778 -7.694 8.476 1.00 91.56 93 LEU A C 1
ATOM 731 O O . LEU A 1 93 ? -10.773 -8.395 8.563 1.00 91.56 93 LEU A O 1
ATOM 735 N N . ASP A 1 94 ? -12.971 -8.054 8.956 1.00 91.81 94 ASP A N 1
ATOM 736 C CA . ASP A 1 94 ? -13.202 -9.282 9.727 1.00 91.81 94 ASP A CA 1
ATOM 737 C C . ASP A 1 94 ? -12.283 -9.379 10.967 1.00 91.81 94 ASP A C 1
ATOM 739 O O . ASP A 1 94 ? -11.829 -10.450 11.368 1.00 91.81 94 ASP A O 1
ATOM 743 N N . LEU A 1 95 ? -11.968 -8.224 11.568 1.00 90.56 95 LEU A N 1
ATOM 744 C CA . LEU A 1 95 ? -11.227 -8.114 12.824 1.00 90.56 95 LEU A CA 1
ATOM 745 C C . LEU A 1 95 ? -12.191 -8.123 14.017 1.00 90.56 95 LEU A C 1
ATOM 747 O O . LEU A 1 95 ? -13.382 -7.837 13.887 1.00 90.56 95 LEU A O 1
ATOM 751 N N . VAL A 1 96 ? -11.659 -8.398 15.212 1.00 89.38 96 VAL A N 1
ATOM 752 C CA . VAL A 1 96 ? -12.428 -8.338 16.465 1.00 89.38 96 VAL A CA 1
ATOM 753 C C . VAL A 1 96 ? -13.020 -6.939 16.632 1.00 89.38 96 VAL A C 1
ATOM 755 O O . VAL A 1 96 ? -12.280 -5.967 16.734 1.00 89.38 96 VAL A O 1
ATOM 758 N N . SER A 1 97 ? -14.348 -6.833 16.675 1.00 87.75 97 SER A N 1
ATOM 759 C CA . SER A 1 97 ? -15.070 -5.554 16.696 1.00 87.75 97 SER A CA 1
ATOM 760 C C . SER A 1 97 ? -15.971 -5.386 17.926 1.00 87.75 97 SER A C 1
ATOM 762 O O . SER A 1 97 ? -17.034 -4.772 17.838 1.00 87.75 97 SER A O 1
ATOM 764 N N . ASP A 1 98 ? -15.578 -5.960 19.065 1.00 92.56 98 ASP A N 1
ATOM 765 C CA . ASP A 1 98 ? -16.301 -5.799 20.329 1.00 92.56 98 ASP A CA 1
ATOM 766 C C . ASP A 1 98 ? -16.128 -4.370 20.877 1.00 92.56 98 ASP A C 1
ATOM 768 O O . ASP A 1 98 ? -15.003 -3.863 20.875 1.00 92.56 98 ASP A O 1
ATOM 772 N N . PRO A 1 99 ? -17.179 -3.714 21.411 1.00 89.81 99 PRO A N 1
ATOM 773 C CA . PRO A 1 99 ? -17.103 -2.318 21.862 1.00 89.81 99 PRO A CA 1
ATOM 774 C C . PRO A 1 99 ? -15.980 -2.037 22.874 1.00 89.81 99 PRO A C 1
ATOM 776 O O . PRO A 1 99 ? -15.352 -0.978 22.851 1.00 89.81 99 PRO A O 1
ATOM 779 N N . GLU A 1 100 ? -15.700 -2.998 23.755 1.00 92.06 100 GLU A N 1
ATOM 780 C CA . GLU A 1 100 ? -14.624 -2.919 24.749 1.00 92.06 100 GLU A CA 1
ATOM 781 C C . GLU A 1 100 ? -13.238 -2.955 24.089 1.00 92.06 100 GLU A C 1
ATOM 783 O O . GLU A 1 100 ? -12.359 -2.165 24.441 1.00 92.06 100 GLU A O 1
ATOM 788 N N . TYR A 1 101 ? -13.059 -3.818 23.085 1.00 92.25 101 TYR A N 1
ATOM 789 C CA . TYR A 1 101 ? -11.817 -3.928 22.324 1.00 92.25 101 TYR A CA 1
ATOM 790 C C . TYR A 1 101 ? -11.604 -2.724 21.399 1.00 92.25 101 TYR A C 1
ATOM 792 O O . TYR A 1 101 ? -10.501 -2.185 21.343 1.00 92.25 101 TYR A O 1
ATOM 800 N N . ILE A 1 102 ? -12.661 -2.230 20.745 1.00 92.19 102 ILE A N 1
ATOM 801 C CA . ILE A 1 102 ? -12.606 -1.006 19.934 1.00 92.19 102 ILE A CA 1
ATOM 802 C C . ILE A 1 102 ? -12.131 0.174 20.781 1.00 92.19 102 ILE A C 1
ATOM 804 O O . ILE A 1 102 ? -11.211 0.878 20.379 1.00 92.19 102 ILE A O 1
ATOM 808 N N . ASN A 1 103 ? -12.696 0.373 21.975 1.00 91.56 103 ASN A N 1
ATOM 809 C CA . ASN A 1 103 ? -12.268 1.457 22.861 1.00 91.56 103 ASN A CA 1
ATOM 810 C C . ASN A 1 103 ? -10.808 1.308 23.313 1.00 91.56 103 ASN A C 1
ATOM 812 O O . ASN A 1 103 ? -10.089 2.304 23.398 1.00 91.56 103 ASN A O 1
ATOM 816 N N . LEU A 1 104 ? -10.341 0.081 23.564 1.00 92.00 104 LEU A N 1
ATOM 817 C CA . LEU A 1 104 ? -8.925 -0.175 23.833 1.00 92.00 104 LEU A CA 1
ATOM 818 C C . LEU A 1 104 ? -8.048 0.232 22.638 1.00 92.00 104 LEU A C 1
ATOM 820 O O . LEU A 1 104 ? -7.018 0.879 22.826 1.00 92.00 104 LEU A O 1
ATOM 824 N N . MET A 1 105 ? -8.465 -0.113 21.419 1.00 92.62 105 MET A N 1
ATOM 825 C CA . MET A 1 105 ? -7.737 0.213 20.192 1.00 92.62 105 MET A CA 1
ATOM 826 C C . MET A 1 105 ? -7.749 1.698 19.863 1.00 92.62 105 MET A C 1
ATOM 828 O O . MET A 1 105 ? -6.712 2.218 19.469 1.00 92.62 105 MET A O 1
ATOM 832 N N . LYS A 1 106 ? -8.848 2.409 20.127 1.00 92.75 106 LYS A N 1
ATOM 833 C CA . LYS A 1 106 ? -8.893 3.874 20.033 1.00 92.75 106 LYS A CA 1
ATOM 834 C C . LYS A 1 106 ? -7.828 4.520 20.911 1.00 92.75 106 LYS A C 1
ATOM 836 O O . LYS A 1 106 ? -7.007 5.272 20.408 1.00 92.75 106 LYS A O 1
ATOM 841 N N . ASN A 1 107 ? -7.773 4.143 22.189 1.00 91.69 107 ASN A N 1
ATOM 842 C CA . ASN A 1 107 ? -6.781 4.685 23.121 1.00 91.69 107 ASN A CA 1
ATOM 843 C C . ASN A 1 107 ? -5.337 4.336 22.727 1.00 91.69 107 ASN A C 1
ATOM 845 O O . ASN A 1 107 ? -4.413 5.082 23.040 1.00 91.69 107 ASN A O 1
ATOM 849 N N . LYS A 1 108 ? -5.125 3.188 22.072 1.00 92.44 108 LYS A N 1
ATOM 850 C CA . LYS A 1 108 ? -3.795 2.757 21.629 1.00 92.44 108 LYS A CA 1
ATOM 851 C C . LYS A 1 108 ? -3.340 3.464 20.350 1.00 92.44 108 LYS A C 1
ATOM 853 O O . LYS A 1 108 ? -2.165 3.798 20.234 1.00 92.44 108 LYS A O 1
ATOM 858 N N . LEU A 1 109 ? -4.247 3.646 19.393 1.00 92.75 109 LEU A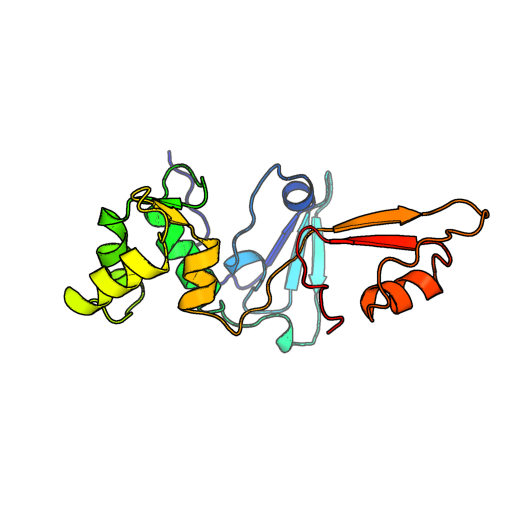 N 1
ATOM 859 C CA . LEU A 1 109 ? -3.962 4.235 18.081 1.00 92.75 109 LEU A CA 1
ATOM 860 C C . LEU A 1 109 ? -3.980 5.767 18.104 1.00 92.75 109 LEU A C 1
ATOM 862 O O . LEU A 1 109 ? -3.321 6.385 17.274 1.00 92.75 109 LEU A O 1
ATOM 866 N N . ASP A 1 110 ? -4.695 6.357 19.060 1.00 93.38 110 ASP A N 1
ATOM 867 C CA . ASP A 1 110 ? -4.779 7.795 19.296 1.00 93.38 110 ASP A CA 1
ATOM 868 C C . ASP A 1 110 ? -4.457 8.120 20.769 1.00 93.38 110 ASP A C 1
ATOM 870 O O . ASP A 1 110 ? -5.341 8.478 21.552 1.00 93.38 110 ASP A O 1
ATOM 874 N N . PRO A 1 111 ? -3.186 7.971 21.190 1.00 88.75 111 PRO A N 1
ATOM 875 C CA . PRO A 1 111 ? -2.779 8.238 22.571 1.00 88.75 111 PRO A CA 1
ATOM 876 C C . PRO A 1 111 ? -2.912 9.719 22.957 1.00 88.75 111 PRO A C 1
ATOM 878 O O . PRO A 1 111 ? -2.947 10.045 24.143 1.00 88.75 111 PRO A O 1
ATOM 881 N N . GLU A 1 112 ? -2.973 10.615 21.969 1.00 89.31 112 GLU A N 1
ATOM 882 C CA . GLU A 1 112 ? -3.131 12.058 22.159 1.00 89.31 112 GLU A CA 1
ATOM 883 C C . GLU A 1 112 ? -4.606 12.487 22.246 1.00 89.31 112 GLU A C 1
ATOM 885 O O . GLU A 1 112 ? -4.890 13.613 22.658 1.00 89.31 112 GLU A O 1
ATOM 890 N N . GLY A 1 113 ? -5.550 11.597 21.916 1.00 87.62 113 GLY A N 1
ATOM 891 C CA . GLY A 1 113 ? -6.985 11.876 21.961 1.00 87.62 113 GLY A CA 1
ATOM 892 C C . GLY A 1 113 ? -7.431 12.921 20.936 1.00 87.62 113 GLY A C 1
ATOM 893 O O . GLY A 1 113 ? -8.329 13.717 21.215 1.00 87.62 113 GLY A O 1
ATOM 894 N N . LEU A 1 114 ? -6.790 12.950 19.767 1.00 89.50 114 LEU A N 1
ATOM 895 C CA . LEU A 1 114 ? -7.101 13.859 18.664 1.00 89.50 114 LEU A CA 1
ATOM 896 C C . LEU A 1 114 ? -8.415 13.505 17.942 1.00 89.50 114 LEU A C 1
ATOM 898 O O . LEU A 1 114 ? -8.923 14.309 17.160 1.00 89.50 114 LEU A O 1
ATOM 902 N N . GLY A 1 115 ? -8.969 12.316 18.189 1.00 91.75 115 GLY A N 1
ATOM 903 C CA . GLY A 1 115 ? -10.154 11.777 17.524 1.00 91.75 115 GLY A CA 1
ATOM 904 C C . GLY A 1 115 ? -9.875 11.245 16.117 1.00 91.75 115 GLY A C 1
ATOM 905 O O . GLY A 1 115 ? -10.808 11.105 15.323 1.00 91.75 115 GLY A O 1
ATOM 906 N N . ILE A 1 116 ? -8.610 10.965 15.786 1.00 93.12 116 ILE A N 1
ATOM 907 C CA . ILE A 1 116 ? -8.193 10.476 14.466 1.00 93.12 116 ILE A CA 1
ATOM 908 C C . ILE A 1 116 ? -7.371 9.196 14.581 1.00 93.12 116 ILE A C 1
ATOM 910 O O . ILE A 1 116 ? -6.538 9.041 15.466 1.00 93.12 116 ILE A O 1
ATOM 914 N N . ILE A 1 117 ? -7.578 8.288 13.635 1.00 93.81 117 ILE A N 1
ATOM 915 C CA . ILE A 1 117 ? -6.817 7.055 13.484 1.00 93.81 117 ILE A CA 1
ATOM 916 C C . ILE A 1 117 ? -5.986 7.174 12.216 1.00 93.81 117 ILE A C 1
ATOM 918 O O . ILE A 1 117 ? -6.524 7.364 11.126 1.00 93.81 117 ILE A O 1
ATOM 922 N N . LEU A 1 118 ? -4.670 7.052 12.358 1.00 92.12 118 LEU A N 1
ATOM 923 C CA . LEU A 1 118 ? -3.731 7.087 11.242 1.00 92.12 118 LEU A CA 1
ATOM 924 C C . LEU A 1 118 ? -3.590 5.693 10.613 1.00 92.12 118 LEU A C 1
ATOM 926 O O . LEU A 1 118 ? -3.457 4.690 11.318 1.00 92.12 118 LEU A O 1
ATOM 930 N N . LEU A 1 119 ? -3.531 5.636 9.280 1.00 90.81 119 LEU A N 1
ATOM 931 C CA . LEU A 1 119 ? -3.373 4.389 8.525 1.00 90.81 119 LEU A CA 1
ATOM 932 C C . LEU A 1 119 ? -2.090 3.633 8.908 1.00 90.81 119 LEU A C 1
ATOM 934 O O . LEU A 1 119 ? -2.116 2.418 9.072 1.00 90.81 119 LEU A O 1
ATOM 938 N N . GLY A 1 120 ? -0.963 4.339 9.046 1.00 88.50 120 GLY A N 1
ATOM 939 C CA . GLY A 1 120 ? 0.334 3.727 9.362 1.00 88.50 120 GLY A CA 1
ATOM 940 C C . GLY A 1 120 ? 0.324 2.953 10.690 1.00 88.50 120 GLY A C 1
ATOM 941 O O . GLY A 1 120 ? 0.532 1.740 10.674 1.00 88.50 120 GLY A O 1
ATOM 942 N N . PRO A 1 121 ? 0.029 3.615 11.826 1.00 89.94 121 PRO A N 1
ATOM 943 C CA . PRO A 1 121 ? -0.156 2.965 13.124 1.00 89.94 121 PRO A CA 1
ATOM 944 C C . PRO A 1 121 ? -1.198 1.843 13.111 1.00 89.94 121 PRO A C 1
ATOM 946 O O . PRO A 1 121 ? -0.960 0.793 13.702 1.00 89.94 121 PRO A O 1
ATOM 949 N N . PHE A 1 122 ? -2.317 2.021 12.399 1.00 92.50 122 PHE A N 1
ATOM 950 C CA . PHE A 1 122 ? -3.331 0.976 12.245 1.00 92.50 122 PHE A CA 1
ATOM 951 C C . PHE A 1 122 ? -2.753 -0.289 11.591 1.00 92.50 122 PHE A C 1
ATOM 953 O O . PHE A 1 122 ? -2.891 -1.387 12.128 1.00 92.50 122 PHE A O 1
ATOM 960 N N . LEU A 1 123 ? -2.057 -0.151 10.458 1.00 90.44 123 LEU A N 1
ATOM 961 C CA . LEU A 1 123 ? -1.433 -1.292 9.785 1.00 90.44 123 LEU A CA 1
ATOM 962 C C . LEU A 1 123 ? -0.342 -1.934 10.647 1.00 90.44 123 LEU A C 1
ATOM 964 O O . LEU A 1 123 ? -0.241 -3.154 10.672 1.00 90.44 123 LEU A O 1
ATOM 968 N N . GLN A 1 124 ? 0.438 -1.139 11.381 1.00 87.75 124 GLN A N 1
ATOM 969 C CA . GLN A 1 124 ? 1.474 -1.658 12.272 1.00 87.75 124 GLN A CA 1
ATOM 970 C C . GLN A 1 124 ? 0.893 -2.482 13.431 1.00 87.75 124 GLN A C 1
ATOM 972 O O . GLN A 1 124 ? 1.502 -3.468 13.840 1.00 87.75 124 GLN A O 1
ATOM 977 N N . GLU A 1 125 ? -0.264 -2.086 13.959 1.00 90.19 125 GLU A N 1
ATOM 978 C CA . GLU A 1 125 ? -0.915 -2.772 15.075 1.00 90.19 125 GLU A CA 1
ATOM 979 C C . GLU A 1 125 ? -1.562 -4.095 14.644 1.00 90.19 125 GLU A C 1
ATOM 981 O O . GLU A 1 125 ? -1.369 -5.118 15.298 1.00 90.19 125 GLU A O 1
ATOM 986 N N . PHE A 1 126 ? -2.311 -4.092 13.537 1.00 90.00 126 PHE A N 1
ATOM 987 C CA . PHE A 1 126 ? -3.084 -5.264 13.103 1.00 90.00 126 PHE A CA 1
ATOM 988 C C . PHE A 1 126 ? -2.344 -6.164 12.104 1.00 90.00 126 PHE A C 1
ATOM 990 O O . PHE A 1 126 ? -2.691 -7.336 11.959 1.00 90.00 126 PHE A O 1
ATOM 997 N N . PHE A 1 127 ? -1.325 -5.643 11.416 1.00 89.06 127 PHE A N 1
ATOM 998 C CA . PHE A 1 127 ? -0.581 -6.342 10.364 1.00 89.06 127 PHE A CA 1
ATOM 999 C C . PHE A 1 127 ? 0.944 -6.096 10.478 1.00 89.06 127 PHE A C 1
ATOM 1001 O O . PHE A 1 127 ? 1.554 -5.582 9.537 1.00 89.06 127 PHE A O 1
ATOM 1008 N N . PRO A 1 128 ? 1.591 -6.467 11.605 1.00 81.00 128 PRO A N 1
ATOM 1009 C CA . PRO A 1 128 ? 2.981 -6.097 11.909 1.00 81.00 128 PRO 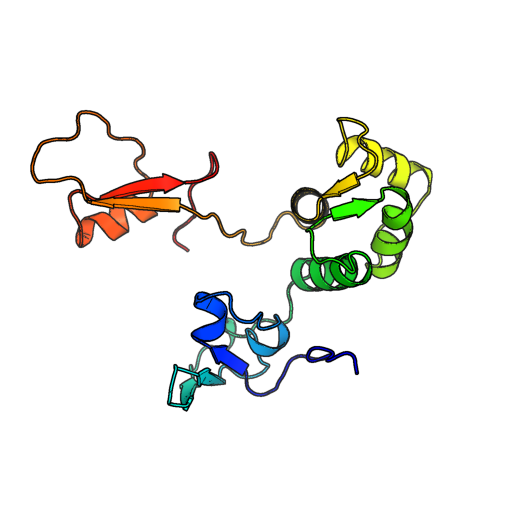A CA 1
ATOM 1010 C C . PRO A 1 128 ? 4.042 -6.764 11.019 1.00 81.00 128 PRO A C 1
ATOM 1012 O O . PRO A 1 128 ? 5.110 -6.191 10.815 1.00 81.00 128 PRO A O 1
ATOM 1015 N N . ASP A 1 129 ? 3.768 -7.952 10.473 1.00 71.38 129 ASP A N 1
ATOM 1016 C CA . ASP A 1 129 ? 4.754 -8.775 9.749 1.00 71.38 129 ASP A CA 1
ATOM 1017 C C . ASP A 1 129 ? 4.952 -8.363 8.277 1.00 71.38 129 ASP A C 1
ATOM 1019 O O . ASP A 1 129 ? 5.324 -9.173 7.426 1.00 71.38 129 ASP A O 1
ATOM 1023 N N . GLN A 1 130 ? 4.657 -7.110 7.935 1.00 67.12 130 GLN A N 1
ATOM 1024 C CA . GLN A 1 130 ? 4.664 -6.640 6.552 1.00 67.12 130 GLN A CA 1
ATOM 1025 C C . GLN A 1 130 ? 5.901 -5.804 6.234 1.00 67.12 130 GLN A C 1
ATOM 1027 O O . GLN A 1 130 ? 6.418 -5.059 7.067 1.00 67.12 130 GLN A O 1
ATOM 1032 N N . VAL A 1 131 ? 6.374 -5.926 4.992 1.00 65.06 131 VAL A N 1
ATOM 1033 C CA . VAL A 1 131 ? 7.505 -5.146 4.487 1.00 65.06 131 VAL A CA 1
ATOM 1034 C C . VAL A 1 131 ? 7.078 -3.685 4.401 1.00 65.06 131 VAL A C 1
ATOM 1036 O O . VAL A 1 131 ? 6.254 -3.313 3.568 1.00 65.06 131 VAL A O 1
ATOM 1039 N N . MET A 1 132 ? 7.647 -2.859 5.271 1.00 64.94 132 MET A N 1
ATOM 1040 C CA . MET A 1 132 ? 7.433 -1.419 5.264 1.00 64.94 132 MET A CA 1
ATOM 1041 C C . MET A 1 132 ? 8.521 -0.743 4.437 1.00 64.94 132 MET A C 1
ATOM 1043 O O . MET A 1 132 ? 9.707 -1.052 4.568 1.00 64.94 132 MET A O 1
ATOM 1047 N N . TYR A 1 133 ? 8.117 0.206 3.601 1.00 69.06 133 TYR A N 1
ATO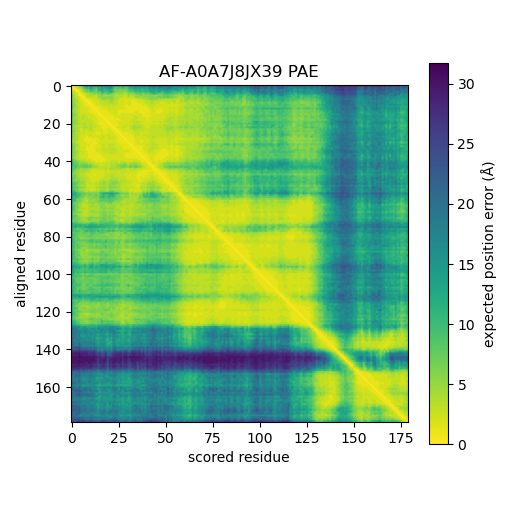M 1048 C CA . TYR A 1 133 ? 9.053 1.064 2.888 1.00 69.06 133 TYR A CA 1
ATOM 1049 C C . TYR A 1 133 ? 9.467 2.219 3.796 1.00 69.06 133 TYR A C 1
ATOM 1051 O O . TYR A 1 133 ? 8.622 2.856 4.424 1.00 69.06 133 TYR A O 1
ATOM 1059 N N . VAL A 1 134 ? 10.768 2.494 3.844 1.00 67.44 134 VAL A N 1
ATOM 1060 C CA . VAL A 1 134 ? 11.323 3.669 4.519 1.00 67.44 134 VAL A CA 1
ATOM 1061 C C . VAL A 1 134 ? 11.980 4.538 3.459 1.00 67.44 134 VAL A C 1
ATOM 1063 O O . VAL A 1 134 ? 12.793 4.055 2.668 1.00 67.44 134 VAL A O 1
ATOM 1066 N N . GLU A 1 135 ? 11.607 5.814 3.424 1.00 76.44 135 GLU A N 1
ATOM 1067 C CA . GLU A 1 135 ? 12.267 6.794 2.569 1.00 76.44 135 GLU A CA 1
ATOM 1068 C C . GLU A 1 135 ? 13.571 7.265 3.231 1.00 76.44 135 GLU A C 1
ATOM 1070 O O . GLU A 1 135 ? 13.704 7.327 4.455 1.00 76.44 135 GLU A O 1
ATOM 1075 N N . GLY A 1 136 ? 14.571 7.583 2.415 1.00 79.94 136 GLY A N 1
ATOM 1076 C CA . GLY A 1 136 ? 15.849 8.087 2.893 1.00 79.94 136 GLY A CA 1
ATOM 1077 C C . GLY A 1 136 ? 16.500 9.001 1.872 1.00 79.94 136 GLY A C 1
ATOM 1078 O O . GLY A 1 136 ? 16.274 8.880 0.668 1.00 79.94 136 GLY A O 1
ATOM 1079 N N . THR A 1 137 ? 17.313 9.929 2.363 1.00 81.62 137 THR A N 1
ATOM 1080 C CA . THR A 1 137 ? 18.137 10.801 1.528 1.00 81.62 137 THR A CA 1
ATOM 1081 C C . THR A 1 137 ? 19.511 10.174 1.365 1.00 81.62 137 THR A C 1
ATOM 1083 O O . THR A 1 137 ? 20.158 9.840 2.355 1.00 81.62 137 THR A O 1
ATOM 1086 N N . ALA A 1 138 ? 19.961 10.038 0.121 1.00 84.81 138 ALA A N 1
ATOM 1087 C CA . ALA A 1 138 ? 21.320 9.624 -0.195 1.00 84.81 138 ALA A CA 1
ATOM 1088 C C . ALA A 1 138 ? 22.156 10.843 -0.599 1.00 84.81 138 ALA A C 1
ATOM 1090 O O . ALA A 1 138 ? 21.783 11.581 -1.513 1.00 84.81 138 ALA A O 1
ATOM 1091 N N . VAL A 1 139 ? 23.293 11.037 0.063 1.00 83.38 139 VAL A N 1
ATOM 1092 C CA . VAL A 1 139 ? 24.246 12.115 -0.219 1.00 83.38 139 VAL A CA 1
ATOM 1093 C C . VAL A 1 139 ? 25.589 11.496 -0.574 1.00 83.38 139 VAL A C 1
ATOM 1095 O O . VAL A 1 139 ? 26.098 10.658 0.160 1.00 83.38 139 VAL A O 1
ATOM 1098 N N . VAL A 1 140 ? 26.182 11.900 -1.697 1.00 82.38 140 VAL A N 1
ATOM 1099 C CA . VAL A 1 140 ? 27.564 11.527 -2.029 1.00 82.38 140 VAL A CA 1
ATOM 1100 C C . VAL A 1 140 ? 28.473 12.634 -1.519 1.00 82.38 140 VAL A C 1
ATOM 1102 O O . VAL A 1 140 ? 28.467 13.741 -2.058 1.00 82.38 140 VAL A O 1
ATOM 1105 N N . MET A 1 141 ? 29.225 12.343 -0.462 1.00 75.12 141 MET A N 1
ATOM 1106 C CA . MET A 1 141 ? 30.213 13.266 0.086 1.00 75.12 141 MET A CA 1
ATOM 1107 C C . MET A 1 141 ? 31.386 13.394 -0.902 1.00 75.12 141 MET A C 1
ATOM 1109 O O . MET A 1 141 ? 31.724 12.447 -1.617 1.00 75.12 141 MET A O 1
ATOM 1113 N N . GLY A 1 142 ? 31.987 14.584 -0.988 1.00 66.75 142 GLY A N 1
ATOM 1114 C CA . GLY A 1 142 ? 33.222 14.783 -1.755 1.00 66.75 142 GLY A CA 1
ATOM 1115 C C . GLY A 1 142 ? 34.384 13.964 -1.177 1.00 66.75 142 GLY A C 1
ATOM 1116 O O . GLY A 1 142 ? 34.266 13.397 -0.098 1.00 66.75 142 GLY A O 1
ATOM 1117 N N . PHE A 1 143 ? 35.526 13.931 -1.870 1.00 64.69 143 PHE A N 1
ATOM 1118 C CA . PHE A 1 143 ? 36.745 13.193 -1.476 1.00 64.69 143 PHE A CA 1
ATOM 1119 C C . PHE A 1 143 ? 37.381 13.626 -0.132 1.00 64.69 143 PHE A C 1
ATOM 1121 O O . PHE A 1 143 ? 38.490 13.198 0.181 1.00 64.69 143 PHE A O 1
ATOM 1128 N N . GLU A 1 144 ? 36.722 14.486 0.645 1.00 59.84 144 GLU A N 1
ATOM 1129 C CA . GLU A 1 144 ? 37.168 14.921 1.964 1.00 59.84 144 GLU A CA 1
ATOM 1130 C C . GLU A 1 144 ? 36.456 14.100 3.044 1.00 59.84 144 GLU A C 1
ATOM 1132 O O . GLU A 1 144 ? 35.234 13.952 3.044 1.00 59.84 144 GLU A O 1
ATOM 1137 N N . ASP A 1 145 ? 37.269 13.534 3.931 1.00 56.19 145 ASP A N 1
ATOM 1138 C CA . ASP A 1 145 ? 36.907 12.544 4.943 1.00 56.19 145 ASP A CA 1
ATOM 1139 C C . ASP A 1 145 ? 35.741 13.019 5.837 1.00 56.19 145 ASP A C 1
ATOM 1141 O O . ASP A 1 145 ? 35.885 14.012 6.564 1.00 56.19 145 ASP A O 1
ATOM 1145 N N . PRO A 1 146 ? 34.574 12.348 5.830 1.00 51.75 146 PRO A N 1
ATOM 1146 C CA . PRO A 1 146 ? 33.506 12.678 6.753 1.00 51.75 146 PRO A CA 1
ATOM 1147 C C . PRO A 1 146 ? 33.865 12.162 8.146 1.00 51.75 146 PRO A C 1
ATOM 1149 O O . PRO A 1 146 ? 33.762 10.972 8.431 1.00 51.75 146 PRO A O 1
ATOM 1152 N N . MET A 1 147 ? 34.170 13.067 9.077 1.00 51.72 147 MET A N 1
ATOM 1153 C CA . MET A 1 147 ? 34.249 12.773 10.520 1.00 51.72 147 MET A CA 1
ATOM 1154 C C . MET A 1 147 ? 32.915 12.287 11.141 1.00 51.72 147 MET A C 1
ATOM 1156 O O . MET A 1 147 ? 32.792 12.216 12.363 1.00 51.72 147 MET A O 1
ATOM 1160 N N . LEU A 1 148 ? 31.902 11.955 10.335 1.00 54.91 148 LEU A N 1
ATOM 1161 C CA . LEU A 1 148 ? 30.581 11.542 10.788 1.00 54.91 148 LEU A CA 1
ATOM 1162 C C . LEU A 1 148 ? 30.125 10.292 10.020 1.00 54.91 148 LEU A C 1
ATOM 1164 O O . LEU A 1 148 ? 29.380 10.379 9.050 1.00 54.91 148 LEU A O 1
ATOM 1168 N N . GLN A 1 149 ? 30.579 9.114 10.456 1.00 55.22 149 GLN A N 1
ATOM 1169 C CA . GLN A 1 149 ? 29.941 7.854 10.068 1.00 55.22 149 GLN A CA 1
ATOM 1170 C C . GLN A 1 149 ? 28.598 7.762 10.800 1.00 55.22 149 GLN A C 1
ATOM 1172 O O . GLN A 1 149 ? 28.569 7.568 12.014 1.00 55.22 149 GLN A O 1
ATOM 1177 N N . THR A 1 150 ? 27.492 7.958 10.082 1.00 58.12 150 THR A N 1
ATOM 1178 C CA . THR A 1 150 ? 26.151 8.050 10.686 1.00 58.12 150 THR A CA 1
ATOM 1179 C C . THR A 1 150 ? 25.471 6.691 10.887 1.00 58.12 150 THR A C 1
ATOM 1181 O O . THR A 1 150 ? 24.695 6.557 11.827 1.00 58.12 150 THR A O 1
ATOM 1184 N N . ASP A 1 151 ? 25.794 5.668 10.086 1.00 63.31 151 ASP A N 1
ATOM 1185 C CA . ASP A 1 151 ? 25.445 4.258 10.333 1.00 63.31 151 ASP A CA 1
ATOM 1186 C C . ASP A 1 151 ? 26.354 3.284 9.544 1.00 63.31 151 ASP A C 1
ATOM 1188 O O . ASP A 1 151 ? 27.103 3.717 8.662 1.00 63.31 151 ASP A O 1
ATOM 1192 N N . ASP A 1 152 ? 26.304 1.983 9.873 1.00 70.69 152 ASP A N 1
ATOM 1193 C CA . ASP A 1 152 ? 26.970 0.879 9.148 1.00 70.69 152 ASP A CA 1
ATOM 1194 C C . ASP A 1 152 ? 25.953 -0.199 8.734 1.00 70.69 152 ASP A C 1
ATOM 1196 O O . ASP A 1 152 ? 26.030 -1.384 9.081 1.00 70.69 152 ASP A O 1
ATOM 1200 N N . THR A 1 153 ? 24.907 0.247 8.046 1.00 82.44 153 THR A N 1
ATOM 1201 C CA . THR A 1 153 ? 23.810 -0.628 7.635 1.00 82.44 153 THR A CA 1
ATOM 1202 C C . THR A 1 153 ? 24.208 -1.525 6.461 1.00 82.44 153 THR A C 1
ATOM 1204 O O . THR A 1 153 ? 25.003 -1.120 5.605 1.00 82.44 153 THR A O 1
ATOM 1207 N N . PRO A 1 154 ? 23.642 -2.746 6.341 1.00 84.94 154 PRO A N 1
ATOM 1208 C CA . PRO A 1 154 ? 23.913 -3.618 5.199 1.00 84.94 154 PRO A CA 1
ATOM 1209 C C . PRO A 1 154 ? 23.704 -2.901 3.857 1.00 84.94 154 PRO A C 1
ATOM 1211 O O . PRO A 1 154 ? 24.499 -3.065 2.929 1.00 84.94 154 PRO A O 1
ATOM 1214 N N . ILE A 1 155 ? 22.652 -2.076 3.766 1.00 86.88 155 ILE A N 1
ATOM 1215 C CA . ILE A 1 155 ? 22.289 -1.332 2.554 1.00 86.88 155 ILE A CA 1
ATOM 1216 C C . ILE A 1 155 ? 23.348 -0.291 2.194 1.00 86.88 155 ILE A C 1
ATOM 1218 O O . ILE A 1 155 ? 23.750 -0.210 1.032 1.00 86.88 155 ILE A O 1
ATOM 1222 N N . LYS A 1 156 ? 23.893 0.415 3.191 1.00 84.56 156 LYS A N 1
ATOM 1223 C CA . LYS A 1 156 ? 25.010 1.340 3.011 1.00 84.56 156 LYS A CA 1
ATOM 1224 C C . LYS A 1 156 ? 26.258 0.619 2.513 1.00 84.56 156 LYS A C 1
ATOM 1226 O O . LYS A 1 156 ? 26.817 1.035 1.501 1.00 84.56 156 LYS A O 1
ATOM 1231 N N . ARG A 1 157 ? 26.633 -0.513 3.122 1.00 84.94 157 ARG A N 1
ATOM 1232 C CA . ARG A 1 157 ? 27.780 -1.322 2.664 1.00 84.94 157 ARG A CA 1
ATOM 1233 C C . ARG A 1 157 ? 27.629 -1.775 1.213 1.00 84.94 157 ARG A C 1
ATOM 1235 O O . ARG A 1 157 ? 28.589 -1.723 0.448 1.00 84.94 157 ARG A O 1
ATOM 1242 N N . CYS A 1 158 ? 26.429 -2.202 0.817 1.00 86.88 158 CYS A N 1
ATOM 1243 C CA . CYS A 1 158 ? 26.152 -2.593 -0.563 1.00 86.88 158 CYS A CA 1
ATOM 1244 C C . CYS A 1 158 ? 26.333 -1.413 -1.528 1.00 86.88 158 CYS A C 1
ATOM 1246 O O . CYS A 1 158 ? 27.034 -1.540 -2.533 1.00 86.88 158 CYS A O 1
ATOM 1248 N N . LEU A 1 159 ? 25.770 -0.246 -1.209 1.00 86.31 159 LEU A N 1
ATOM 1249 C CA . LEU A 1 159 ? 25.884 0.950 -2.047 1.00 86.31 159 LEU A CA 1
ATOM 1250 C C . LEU A 1 159 ? 27.326 1.481 -2.115 1.00 86.31 159 LEU A C 1
ATOM 1252 O O . LEU A 1 159 ? 27.777 1.885 -3.190 1.00 86.31 159 LEU A O 1
ATOM 1256 N N . GLN A 1 160 ? 28.088 1.387 -1.023 1.00 85.81 160 GLN A N 1
ATOM 1257 C CA . GLN A 1 160 ? 29.498 1.785 -0.964 1.00 85.81 160 GLN A CA 1
ATOM 1258 C C . GLN A 1 160 ? 30.410 0.991 -1.908 1.00 85.81 160 GLN A C 1
ATOM 1260 O O . GLN A 1 160 ? 31.463 1.494 -2.297 1.00 85.81 160 GLN A O 1
ATOM 1265 N N . THR A 1 161 ? 29.992 -0.195 -2.373 1.00 85.06 161 THR A N 1
ATOM 1266 C CA . THR A 1 161 ? 30.725 -0.932 -3.422 1.00 85.06 161 THR A CA 1
ATOM 1267 C C . THR A 1 161 ? 30.799 -0.173 -4.751 1.00 85.06 161 THR A C 1
ATOM 1269 O O . THR A 1 161 ? 31.724 -0.393 -5.532 1.00 85.06 161 THR A O 1
ATOM 1272 N N . LYS A 1 162 ? 29.839 0.725 -5.012 1.00 85.19 162 LYS A N 1
ATOM 1273 C CA . LYS A 1 162 ? 29.798 1.588 -6.202 1.00 85.19 162 LYS A CA 1
ATOM 1274 C C . LYS A 1 162 ? 30.064 3.056 -5.885 1.00 85.19 162 LYS A C 1
ATOM 1276 O O . LYS A 1 162 ? 30.631 3.754 -6.721 1.00 85.19 162 LYS A O 1
ATOM 1281 N N . TRP A 1 163 ? 29.674 3.515 -4.698 1.00 86.69 163 TRP A N 1
ATOM 1282 C CA . TRP A 1 163 ? 29.814 4.903 -4.260 1.00 86.69 163 TRP A CA 1
ATOM 1283 C C . TRP A 1 163 ? 30.510 4.962 -2.896 1.00 86.69 163 TRP A C 1
ATOM 1285 O O . TRP A 1 163 ? 29.828 5.031 -1.878 1.00 86.69 163 TRP A O 1
ATOM 1295 N N . PRO A 1 164 ? 31.855 4.952 -2.845 1.00 83.31 164 PRO A N 1
ATOM 1296 C CA . PRO A 1 164 ? 32.606 4.813 -1.591 1.00 83.31 164 PRO A CA 1
ATOM 1297 C C . PRO A 1 164 ? 32.259 5.845 -0.508 1.00 83.31 164 PRO A C 1
ATOM 1299 O O . PRO A 1 164 ? 32.359 5.545 0.675 1.00 83.31 164 PRO A O 1
ATOM 1302 N N . PHE A 1 165 ? 31.816 7.038 -0.915 1.00 85.00 165 PHE A N 1
ATOM 1303 C CA . PHE A 1 165 ? 31.506 8.169 -0.035 1.00 85.00 165 PHE A CA 1
ATOM 1304 C C . PHE A 1 165 ? 29.997 8.442 0.097 1.00 85.00 165 PHE A C 1
ATOM 1306 O O . PHE A 1 165 ? 29.593 9.575 0.356 1.00 85.00 165 PHE A O 1
ATOM 1313 N N . ILE A 1 166 ? 29.144 7.440 -0.155 1.00 86.12 166 ILE A N 1
ATOM 1314 C CA . ILE A 1 166 ? 27.694 7.584 0.019 1.00 86.12 166 ILE A CA 1
ATOM 1315 C C . ILE A 1 166 ? 27.307 7.530 1.499 1.00 86.12 166 ILE A C 1
ATOM 1317 O O . ILE A 1 166 ? 27.681 6.610 2.229 1.00 86.12 166 ILE A O 1
ATOM 1321 N N . GLU A 1 167 ? 26.506 8.503 1.907 1.00 85.69 167 GLU A N 1
ATOM 1322 C CA . GLU A 1 167 ? 25.878 8.592 3.216 1.00 85.69 167 GLU A CA 1
ATOM 1323 C C . GLU A 1 167 ? 24.359 8.548 3.065 1.00 85.69 167 GLU A C 1
ATOM 1325 O O . GLU A 1 167 ? 23.791 9.131 2.136 1.00 85.69 167 GLU A O 1
ATOM 1330 N N . LEU A 1 168 ? 23.707 7.817 3.968 1.00 84.31 168 LEU A N 1
ATOM 1331 C CA . LEU A 1 168 ? 22.264 7.596 3.961 1.00 84.31 168 LEU A CA 1
ATOM 1332 C C . LEU A 1 168 ? 21.660 8.197 5.226 1.00 84.31 168 LEU A C 1
ATOM 1334 O O . LEU A 1 168 ? 22.170 8.002 6.326 1.00 84.31 168 LEU A O 1
ATOM 1338 N N . LEU A 1 169 ? 20.561 8.923 5.055 1.00 83.44 169 LEU A N 1
ATOM 1339 C CA . LEU A 1 169 ? 19.775 9.500 6.138 1.00 83.44 169 LEU A CA 1
ATOM 1340 C C . LEU A 1 169 ? 18.331 9.036 5.974 1.00 83.44 169 LEU A C 1
ATOM 1342 O O . LEU A 1 169 ? 17.605 9.542 5.118 1.00 83.44 169 LEU A O 1
ATOM 1346 N N . TRP A 1 170 ? 17.930 8.044 6.763 1.00 82.00 170 TRP A N 1
ATOM 1347 C CA . TRP A 1 170 ? 16.566 7.519 6.764 1.00 82.00 170 TRP A CA 1
ATOM 1348 C C . TRP A 1 170 ? 15.621 8.465 7.503 1.00 82.00 170 TRP A C 1
ATOM 1350 O O . TRP A 1 170 ? 16.011 9.122 8.466 1.00 82.00 170 TRP A O 1
ATOM 1360 N N . THR A 1 171 ? 14.359 8.521 7.082 1.00 78.00 171 THR A N 1
ATOM 1361 C CA . THR A 1 171 ? 13.330 9.325 7.766 1.00 78.00 171 THR A CA 1
ATOM 1362 C C . THR A 1 171 ? 12.876 8.717 9.095 1.00 78.00 171 THR A C 1
ATOM 1364 O O . THR A 1 171 ? 12.101 9.338 9.816 1.00 78.00 171 THR A O 1
ATOM 1367 N N . THR A 1 172 ? 13.321 7.498 9.413 1.00 74.69 172 THR A N 1
ATOM 1368 C CA . THR A 1 172 ? 12.991 6.777 10.647 1.00 74.69 172 THR A CA 1
ATOM 1369 C C . THR A 1 172 ? 14.253 6.197 11.277 1.00 74.69 172 THR A C 1
ATOM 1371 O O . THR A 1 172 ? 15.229 5.949 10.571 1.00 74.69 172 THR A O 1
ATOM 1374 N N . ASP A 1 173 ? 14.201 5.875 12.571 1.00 71.50 173 ASP A N 1
ATOM 1375 C CA . ASP A 1 173 ? 15.304 5.224 13.300 1.00 71.50 173 ASP A CA 1
ATOM 1376 C C . ASP A 1 173 ? 15.590 3.780 12.840 1.00 71.50 173 ASP A C 1
ATOM 1378 O O . ASP A 1 173 ? 16.507 3.126 13.339 1.00 71.50 173 ASP A O 1
ATOM 1382 N N . ARG A 1 174 ? 14.795 3.244 11.905 1.00 70.00 174 ARG A N 1
ATOM 1383 C CA . ARG A 1 174 ? 15.007 1.921 11.314 1.00 70.00 174 ARG A CA 1
ATOM 1384 C C . ARG A 1 174 ? 15.567 2.070 9.911 1.00 70.00 174 ARG A C 1
ATOM 1386 O O . ARG A 1 174 ? 14.976 2.727 9.057 1.00 70.00 174 ARG A O 1
ATOM 1393 N N . SER A 1 175 ? 16.676 1.391 9.663 1.00 73.19 175 SER A N 1
ATOM 1394 C CA . SER A 1 175 ? 17.201 1.217 8.317 1.00 73.19 175 SER A CA 1
ATOM 1395 C C . SER A 1 175 ? 16.500 0.054 7.606 1.00 73.19 175 SER A C 1
ATOM 1397 O O . SER A 1 175 ? 16.166 -0.949 8.248 1.00 73.19 175 SER A O 1
ATOM 1399 N N . PRO A 1 176 ? 16.270 0.151 6.284 1.00 80.25 176 PRO A N 1
ATOM 1400 C CA . PRO A 1 176 ? 15.750 -0.963 5.504 1.00 80.25 176 PRO A CA 1
ATOM 1401 C C . PRO A 1 176 ? 16.701 -2.160 5.535 1.00 80.25 176 PRO A C 1
ATOM 1403 O O . PRO A 1 176 ? 17.919 -2.014 5.392 1.00 80.25 176 PRO A O 1
ATOM 1406 N N . SER A 1 177 ? 16.141 -3.363 5.640 1.00 73.19 177 SER A N 1
ATOM 1407 C CA . SER A 1 177 ? 16.880 -4.583 5.328 1.00 73.19 177 SER A CA 1
ATOM 1408 C C . SER A 1 177 ? 17.210 -4.625 3.831 1.00 73.19 177 SER A C 1
ATOM 1410 O O . SER A 1 177 ? 16.351 -4.362 2.989 1.00 73.19 177 SER A O 1
ATOM 1412 N N . LEU A 1 178 ? 18.440 -5.010 3.475 1.00 66.62 178 LEU A N 1
ATOM 1413 C CA . LEU A 1 178 ? 18.625 -5.747 2.223 1.00 66.62 178 LEU A CA 1
ATOM 1414 C C . LEU A 1 178 ? 17.938 -7.091 2.427 1.00 66.62 178 LEU A C 1
ATOM 1416 O O . LEU A 1 178 ? 18.270 -7.775 3.394 1.00 66.62 178 LEU A O 1
ATOM 1420 N N . ASN A 1 179 ? 16.972 -7.423 1.573 1.00 56.50 179 ASN A N 1
ATOM 1421 C CA . ASN A 1 179 ? 16.423 -8.779 1.519 1.00 56.50 179 ASN A CA 1
ATOM 1422 C C . ASN A 1 179 ? 17.539 -9.827 1.429 1.00 56.50 179 ASN A C 1
ATOM 1424 O O . ASN A 1 179 ? 18.511 -9.578 0.675 1.00 56.50 179 ASN A O 1
#

Mean predicted aligned error: 10.26 Å

Organism: Molossus molossus (NCBI:txid27622)

Solvent-accessible surface area (backbone atoms only — not comparable to full-atom values): 11030 Å² total; per-residue (Å²): 136,83,86,74,78,86,93,60,67,26,66,58,14,48,46,48,53,49,39,81,71,67,76,47,84,78,55,65,35,29,68,30,9,71,37,42,35,29,41,38,33,55,101,87,48,79,43,84,46,73,60,89,56,60,81,76,25,49,77,84,50,72,54,56,54,48,50,54,55,48,46,71,69,20,90,78,72,79,54,46,34,52,52,85,49,48,56,59,48,29,51,78,65,76,43,89,62,49,74,70,55,44,53,52,47,47,50,67,61,25,76,81,67,81,56,47,36,45,49,66,61,49,38,51,73,82,41,63,94,56,93,77,89,76,62,62,51,78,44,74,54,66,101,65,85,72,94,67,83,85,73,91,46,70,48,53,58,60,49,33,76,80,37,79,47,59,45,76,48,56,82,52,100,60,79,72,77,66,128

pLDDT: mean 85.17, std 10.67, range [44.09, 97.44]

Nearest PDB structures (foldseek):
  3ucw-assembly1_B  TM=8.456E-01  e=1.381E-03  Homo sapiens
  3ucw-assembly1_A  TM=8.989E-01  e=2.837E-03  Homo sapiens
  2ix7-assembly1_A  TM=8.876E-01  e=2.658E-03  Mus musculus
  3uct-assembly1_A  TM=8.660E-01  e=3.234E-03  Homo sapiens
  7mis-assembly1_B  TM=7.708E-01  e=2.489E-03  Homo sapiens